Protein AF-A0A7E5VHZ0-F1 (afdb_monomer)

pLDDT: mean 73.31, std 24.04, range [33.34, 98.5]

Secondary structure (DSSP, 8-state):
-----PPPP-----------------S-SS-SSHHHHHHHHHHHHHHHHHHHHHHHHHHHHHHHHHHHHHHHHHHHHHHHHHHHHHHHHHHHHHHHHHHHHHHHHHHHHHHHHHHHHHHHHHHHHHHHHHHHHHHTTTS--SPPPPP-SSSTTHHHHHHHHHHHHHHHHHHHHHHHHHHHHHTSS---------------------------------S-S-S----------TTSTTS--HHHHHHHHHHHHHHHHTTS---PPPP-

InterPro domains:
  IPR033192 Outer dynein arm-docking complex subunit 3 [PTHR46518] (29-263)

Radius of gyration: 59.69 Å; Cα contacts (8 Å, |Δi|>4): 40; chains: 1; bounding box: 142×55×165 Å

Solvent-accessible surface area (backbone atoms only — not comparable to full-atom values): 17438 Å² total; per-residue (Å²): 139,86,83,86,84,81,86,84,88,84,82,85,81,88,84,82,87,88,82,91,78,92,72,95,74,76,97,74,78,67,80,91,45,75,62,64,54,52,50,51,51,50,53,51,51,52,51,52,52,51,50,50,50,53,50,51,53,50,53,52,51,50,51,52,49,54,49,52,50,51,51,52,51,52,52,52,52,52,50,50,52,50,57,49,51,55,49,52,56,52,50,51,52,54,49,54,52,50,52,51,52,54,54,51,50,56,51,50,56,53,52,51,52,53,48,52,52,50,49,53,50,43,41,51,51,38,51,53,52,51,52,54,43,57,75,44,53,93,45,64,66,65,72,82,78,81,92,63,99,62,59,84,56,44,67,57,52,51,53,44,39,53,52,30,50,53,53,50,52,52,52,53,51,53,52,53,51,54,52,55,62,65,73,68,70,73,89,79,92,84,87,88,86,84,82,88,80,86,90,80,88,85,79,88,79,90,86,83,92,80,91,82,84,87,89,79,90,71,99,77,83,78,89,84,74,78,86,77,75,76,83,73,69,88,84,69,80,83,66,79,50,73,69,54,53,51,51,52,53,50,53,52,48,57,63,58,62,73,74,63,82,84,74,76,83,79,87,128

Sequence (268 aa):
MAVVRRAPALAHPAQNLGGCAFGPGHSRAGVTDAEEVFDRFRAQRETSQRLNYLQQTTEEEKLGLEQTQTTLMAELEAFKFASVKDKDEAQDQITALKEEIEAENAIYEELEKNMDELENLLLEIKRLLYDLCKLLDIIPEPSMPEWTAEARDVQELVQVLTTRYEKARLKVEDVKEKQKDNTIIMVPSNPTSAAASVAGLSGQSHSTHKESEKNIPTYKELVTKEPVKAQTSEDDEDIPSRCYLKRQAQLIVDTKCRRKGFRLPLKR

Foldseek 3Di:
DDDDDDDDDDDDDDDDDDDDDDDPDDPDDDDPDPVVVVVVVVVVVVVVVVVVVVVVVVVVVVVVVVVVVVVVVVVVVVVVVVVVVVVVVVVVVVVVVVVVVVVVVVVVVVVVVVVVVVFVVLVVLQVVLLVLLVVLVVQCPPPQDDDDPGSPCSVVSVVSNVVSVVVVVVVVVVVVVVVVVVVPDDDDDDDDDDDDDDDDDDDDDDDDDDDDDDDDDDDDPPPDDDDDPPPDDPPPPPDPDPVRVVVVVVVVCVVVVVPDDPDDDDDD

Organism: Trichoplusia ni (NCBI:txid7111)

Mean predicted aligned error: 21.91 Å

Structure (mmCIF, N/CA/C/O backbone):
data_AF-A0A7E5VHZ0-F1
#
_entry.id   AF-A0A7E5VHZ0-F1
#
loop_
_atom_site.group_PDB
_atom_site.id
_atom_site.type_symbol
_atom_site.label_atom_id
_atom_site.label_alt_id
_atom_site.label_comp_id
_atom_site.label_asym_id
_atom_site.label_entity_id
_atom_site.label_seq_id
_atom_site.pdbx_PDB_ins_code
_atom_site.Cartn_x
_atom_site.Cartn_y
_atom_site.Cartn_z
_atom_site.occupancy
_atom_site.B_iso_or_equiv
_atom_site.auth_seq_id
_atom_site.auth_comp_id
_atom_site.auth_asym_id
_atom_site.auth_atom_id
_atom_site.pdbx_PDB_model_num
ATOM 1 N N . MET A 1 1 ? -30.075 21.114 24.386 1.00 42.94 1 MET A N 1
ATOM 2 C CA . MET A 1 1 ? -31.523 20.931 24.629 1.00 42.94 1 MET A CA 1
ATOM 3 C C . MET A 1 1 ? -31.688 20.081 25.875 1.00 42.94 1 MET A C 1
ATOM 5 O O . MET A 1 1 ? -31.306 18.921 25.863 1.00 42.94 1 MET A O 1
ATOM 9 N N . ALA A 1 2 ? -32.145 20.695 26.964 1.00 40.69 2 ALA A N 1
ATOM 10 C CA . ALA A 1 2 ? -32.346 20.056 28.260 1.00 40.69 2 ALA A CA 1
ATOM 11 C C . ALA A 1 2 ? -33.745 19.428 28.336 1.00 40.69 2 ALA A C 1
ATOM 13 O O . ALA A 1 2 ? -34.714 20.055 27.910 1.00 40.69 2 ALA A O 1
ATOM 14 N N . VAL A 1 3 ? -33.864 18.237 28.927 1.00 46.44 3 VAL A N 1
ATOM 15 C CA . VAL A 1 3 ? -35.153 17.690 29.372 1.00 46.44 3 VAL A CA 1
ATOM 16 C C . VAL A 1 3 ? -35.011 17.256 30.827 1.00 46.44 3 VAL A C 1
ATOM 18 O O . VAL A 1 3 ? -34.573 16.155 31.140 1.00 46.44 3 VAL A O 1
ATOM 21 N N . VAL A 1 4 ? -35.385 18.173 31.715 1.00 41.84 4 VAL A N 1
ATOM 22 C CA . VAL A 1 4 ? -35.639 17.933 33.137 1.00 41.84 4 VAL A CA 1
ATOM 23 C C . VAL A 1 4 ? -36.962 17.172 33.246 1.00 41.84 4 VAL A C 1
ATOM 25 O O . VAL A 1 4 ? -37.989 17.671 32.785 1.00 41.84 4 VAL A O 1
ATOM 28 N N . ARG A 1 5 ? -36.974 15.985 33.864 1.00 49.31 5 ARG A N 1
ATOM 29 C CA . ARG A 1 5 ? -38.222 15.316 34.266 1.00 49.31 5 ARG A CA 1
ATOM 30 C C . ARG A 1 5 ? -38.398 15.398 35.779 1.00 49.31 5 ARG A C 1
ATOM 32 O O . ARG A 1 5 ? -37.625 14.860 36.559 1.00 49.31 5 ARG A O 1
ATOM 39 N N . ARG A 1 6 ? -39.434 16.155 36.126 1.00 39.19 6 ARG A N 1
ATOM 40 C CA . ARG A 1 6 ? -39.965 16.504 37.444 1.00 39.19 6 ARG A CA 1
ATOM 41 C C . ARG A 1 6 ? -40.644 15.284 38.083 1.00 39.19 6 ARG A C 1
ATOM 43 O O . ARG A 1 6 ? -41.375 14.571 37.400 1.00 39.19 6 ARG A O 1
ATOM 50 N N . ALA A 1 7 ? -40.443 15.093 39.384 1.00 41.44 7 ALA A N 1
ATOM 51 C CA . ALA A 1 7 ? -41.191 14.145 40.210 1.00 41.44 7 ALA A CA 1
ATOM 52 C C . ALA A 1 7 ? -42.677 14.546 40.347 1.00 41.44 7 ALA A C 1
ATOM 54 O O . ALA A 1 7 ? -42.968 15.748 40.364 1.00 41.44 7 ALA A O 1
ATOM 55 N N . PRO A 1 8 ? -43.609 13.591 40.532 1.00 44.25 8 PRO A N 1
ATOM 56 C CA . PRO A 1 8 ? -44.921 13.876 41.085 1.00 44.25 8 PRO A CA 1
ATOM 57 C C . PRO A 1 8 ? -44.991 13.522 42.578 1.00 44.25 8 PRO A C 1
ATOM 59 O O . PRO A 1 8 ? -44.588 12.447 43.019 1.00 44.25 8 PRO A O 1
ATOM 62 N N . ALA A 1 9 ? -45.538 14.469 43.333 1.00 40.72 9 ALA A N 1
ATOM 63 C CA . ALA A 1 9 ? -45.954 14.341 44.718 1.00 40.72 9 ALA A CA 1
ATOM 64 C C . ALA A 1 9 ? -47.229 13.484 44.844 1.00 40.72 9 ALA A C 1
ATOM 66 O O . ALA A 1 9 ? -48.153 13.626 44.045 1.00 40.72 9 ALA A O 1
ATOM 67 N N . LEU A 1 10 ? -47.302 12.662 45.892 1.00 40.03 10 LEU A N 1
ATOM 68 C CA . LEU A 1 10 ? -48.526 12.041 46.414 1.00 40.03 10 LEU A CA 1
ATOM 69 C C . LEU A 1 10 ? -48.578 12.409 47.908 1.00 40.03 10 LEU A C 1
ATOM 71 O O . LEU A 1 10 ? -47.749 11.949 48.682 1.00 40.03 10 LEU A O 1
ATOM 75 N N . ALA A 1 11 ? -49.265 13.487 48.288 1.00 37.44 11 ALA A N 1
ATOM 76 C CA . ALA A 1 11 ? -50.700 13.564 48.591 1.00 37.44 11 ALA A CA 1
ATOM 77 C C . ALA A 1 11 ? -51.079 12.836 49.899 1.00 37.44 11 ALA A C 1
ATOM 79 O O . ALA A 1 11 ? -51.417 11.656 49.908 1.00 37.44 11 ALA A O 1
ATOM 80 N N . HIS A 1 12 ? -51.053 13.590 51.003 1.00 44.78 12 HIS A N 1
ATOM 81 C CA . HIS A 1 12 ? -51.775 13.278 52.239 1.00 44.78 12 HIS A CA 1
ATOM 82 C C . HIS A 1 12 ? -53.294 13.342 52.017 1.00 44.78 12 HIS A C 1
ATOM 84 O O . HIS A 1 12 ? -53.766 14.246 51.324 1.00 44.78 12 HIS A O 1
ATOM 90 N N . PRO A 1 13 ? -54.066 12.534 52.759 1.00 47.03 13 PRO A N 1
ATOM 91 C CA . PRO A 1 13 ? -55.359 12.975 53.249 1.00 47.03 13 PRO A CA 1
ATOM 92 C C . PRO A 1 13 ? -55.386 12.954 54.782 1.00 47.03 13 PRO A C 1
ATOM 94 O O . PRO A 1 13 ? -55.334 11.906 55.421 1.00 47.03 13 PRO A O 1
ATOM 97 N N . ALA A 1 14 ? -55.506 14.144 55.366 1.00 39.44 14 ALA A N 1
ATOM 98 C CA . ALA A 1 14 ? -56.136 14.319 56.663 1.00 39.44 14 ALA A CA 1
ATOM 99 C C . ALA A 1 14 ? -57.654 14.286 56.451 1.00 39.44 14 ALA A C 1
ATOM 101 O O . ALA A 1 14 ? -58.147 15.032 55.605 1.00 39.44 14 ALA A O 1
ATOM 102 N N . GLN A 1 15 ? -58.383 13.458 57.206 1.00 40.34 15 GLN A N 1
ATOM 103 C CA . GLN A 1 15 ? -59.809 13.660 57.476 1.00 40.34 15 GLN A CA 1
ATOM 104 C C . GLN A 1 15 ? -60.314 12.790 58.644 1.00 40.34 15 GLN A C 1
ATOM 106 O O . GLN A 1 15 ? -60.122 11.579 58.668 1.00 40.34 15 GLN A O 1
ATOM 111 N N . ASN A 1 16 ? -61.028 13.472 59.545 1.00 37.28 16 ASN A N 1
ATOM 112 C CA . ASN A 1 16 ? -62.046 13.015 60.498 1.00 37.28 16 ASN A CA 1
ATOM 113 C C . ASN A 1 16 ? -61.667 12.298 61.805 1.00 37.28 16 ASN A C 1
ATOM 115 O O . ASN A 1 16 ? -61.770 11.085 61.961 1.00 37.28 16 ASN A O 1
ATOM 119 N N . LEU A 1 17 ? -61.436 13.145 62.814 1.00 42.62 17 LEU A N 1
ATOM 120 C CA . LEU A 1 17 ? -61.947 12.978 64.176 1.00 42.62 17 LEU A CA 1
ATOM 121 C C . LEU A 1 17 ? -63.475 13.195 64.204 1.00 42.62 17 LEU A C 1
ATOM 123 O O . LEU A 1 17 ? -63.952 14.180 63.645 1.00 42.62 17 LEU A O 1
ATOM 127 N N . GLY A 1 18 ? -64.211 12.351 64.934 1.00 37.53 18 GLY A N 1
ATOM 128 C CA . GLY A 1 18 ? -65.551 12.680 65.446 1.00 37.53 18 GLY A CA 1
ATOM 129 C C . GLY A 1 18 ? -66.622 11.613 65.210 1.00 37.53 18 GLY A C 1
ATOM 130 O O . GLY A 1 18 ? -67.207 11.547 64.135 1.00 37.53 18 GLY A O 1
ATOM 131 N N . GLY A 1 19 ? -66.935 10.828 66.246 1.00 34.31 19 G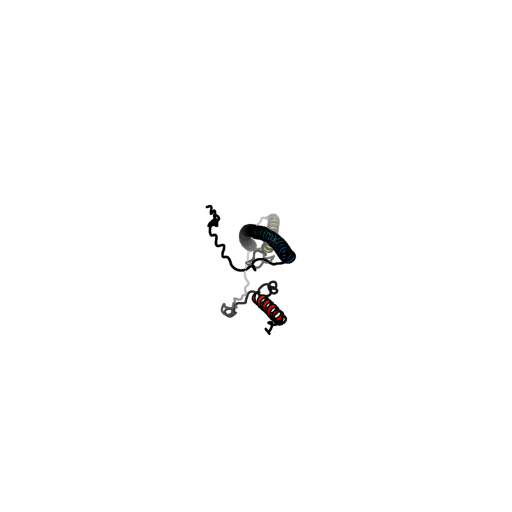LY A N 1
ATOM 132 C CA . GLY A 1 19 ? -68.092 9.929 66.250 1.00 34.31 19 GLY A CA 1
ATOM 133 C C . GLY A 1 19 ? -68.127 8.991 67.456 1.00 34.31 19 GLY A C 1
ATOM 134 O O . GLY A 1 19 ? -67.745 7.831 67.349 1.00 34.31 19 GLY A O 1
ATOM 135 N N . CYS A 1 20 ? -68.574 9.493 68.611 1.00 39.66 20 CYS A N 1
ATOM 136 C CA . CYS A 1 20 ? -68.906 8.674 69.777 1.00 39.66 20 CYS A CA 1
ATOM 137 C C . CYS A 1 20 ? -70.099 7.753 69.477 1.00 39.66 20 CYS A C 1
ATOM 139 O O . CYS A 1 20 ? -71.158 8.233 69.080 1.00 39.66 20 CYS A O 1
ATOM 141 N N . ALA A 1 21 ? -69.966 6.463 69.784 1.00 36.38 21 ALA A N 1
ATOM 142 C CA . ALA A 1 21 ? -71.096 5.573 70.034 1.00 36.38 21 ALA A CA 1
ATOM 143 C C . ALA A 1 21 ? -70.729 4.595 71.163 1.00 36.38 21 ALA A C 1
ATOM 145 O O . ALA A 1 21 ? -70.274 3.479 70.930 1.00 36.38 21 ALA A O 1
ATOM 146 N N . PHE A 1 22 ? -70.902 5.044 72.410 1.00 45.19 22 PHE A N 1
ATOM 147 C CA . PHE A 1 22 ? -70.980 4.163 73.576 1.00 45.19 22 PHE A CA 1
ATOM 148 C C . PHE A 1 22 ? -72.368 3.507 73.572 1.00 45.19 22 PHE A C 1
ATOM 150 O O . PHE A 1 22 ? -73.358 4.128 73.952 1.00 45.19 22 PHE A O 1
ATOM 157 N N . GLY A 1 23 ? -72.442 2.263 73.100 1.00 35.69 23 GLY A N 1
ATOM 158 C CA . GLY A 1 23 ? -73.595 1.385 73.297 1.00 35.69 23 GLY A CA 1
ATOM 159 C C . GLY A 1 23 ? -73.401 0.532 74.560 1.00 35.69 23 GLY A C 1
ATOM 160 O O . GLY A 1 23 ? -72.321 -0.038 74.730 1.00 35.69 23 GLY A O 1
ATOM 161 N N . PRO A 1 24 ? -74.399 0.421 75.455 1.00 54.69 24 PRO A N 1
ATOM 162 C CA . PRO A 1 24 ? -74.317 -0.429 76.633 1.00 54.69 24 PRO A CA 1
ATOM 163 C C . PRO A 1 24 ? -74.651 -1.865 76.225 1.00 54.69 24 PRO A C 1
ATOM 165 O O . PRO A 1 24 ? -75.804 -2.211 75.980 1.00 54.69 24 PRO A O 1
ATOM 168 N N . GLY A 1 25 ? -73.633 -2.711 76.110 1.00 37.03 25 GLY A N 1
ATOM 169 C CA . GLY A 1 25 ? -73.850 -4.080 75.669 1.00 37.03 25 GLY A CA 1
ATOM 170 C C . GLY A 1 25 ? -72.603 -4.936 75.756 1.00 37.03 25 GLY A C 1
ATOM 171 O O . GLY A 1 25 ? -71.896 -5.093 74.774 1.00 37.03 25 GLY A O 1
ATOM 172 N N . HIS A 1 26 ? -72.419 -5.539 76.928 1.00 41.00 26 HIS A N 1
ATOM 173 C CA . HIS A 1 26 ? -71.681 -6.782 77.136 1.00 41.00 26 HIS A CA 1
ATOM 174 C C . HIS A 1 26 ? -70.176 -6.738 76.845 1.00 41.00 26 HIS A C 1
ATOM 176 O O . HIS A 1 26 ? -69.689 -6.980 75.746 1.00 41.00 26 HIS A O 1
ATOM 182 N N . SER A 1 27 ? -69.443 -6.519 77.934 1.00 42.66 27 SER A N 1
ATOM 183 C CA . SER A 1 27 ? -68.090 -6.987 78.216 1.00 42.66 27 SER A CA 1
ATOM 184 C C . SER A 1 27 ? -67.686 -8.241 77.430 1.00 42.66 27 SER A C 1
ATOM 186 O O . SER A 1 27 ? -67.920 -9.366 77.867 1.00 42.66 27 SER A O 1
ATOM 188 N N . ARG A 1 28 ? -67.056 -8.042 76.271 1.00 45.03 28 ARG A N 1
ATOM 189 C CA . ARG A 1 28 ? -66.076 -8.961 75.667 1.00 45.03 28 ARG A CA 1
ATOM 190 C C . ARG A 1 28 ? -65.291 -8.279 74.540 1.00 45.03 28 ARG A C 1
ATOM 192 O O . ARG A 1 28 ? -64.947 -8.883 73.533 1.00 45.03 28 ARG A O 1
ATOM 199 N N . ALA A 1 29 ? -65.008 -6.992 74.719 1.00 54.72 29 ALA A N 1
ATOM 200 C CA . ALA A 1 29 ? -63.904 -6.336 74.040 1.00 54.72 29 ALA A CA 1
ATOM 201 C C . ALA A 1 29 ? -62.706 -6.392 74.986 1.00 54.72 29 ALA A C 1
ATOM 203 O O . ALA A 1 29 ? -62.823 -6.010 76.148 1.00 54.72 29 ALA A O 1
ATOM 204 N N . GLY A 1 30 ? -61.573 -6.862 74.481 1.00 48.78 30 GLY A N 1
ATOM 205 C CA . GLY A 1 30 ? -60.345 -6.939 75.253 1.00 48.78 30 GLY A CA 1
ATOM 206 C C . GLY A 1 30 ? -60.159 -8.324 75.836 1.00 48.78 30 GLY A C 1
ATOM 207 O O . GLY A 1 30 ? -60.888 -8.756 76.722 1.00 48.78 30 GLY A O 1
ATOM 208 N N . VAL A 1 31 ? -59.180 -9.017 75.269 1.00 53.91 31 VAL A N 1
ATOM 209 C CA . VAL A 1 31 ? -58.297 -9.937 75.978 1.00 53.91 31 VAL A CA 1
ATOM 210 C C . VAL A 1 31 ? -58.442 -9.789 77.502 1.00 53.91 31 VAL A C 1
ATOM 212 O O . VAL A 1 31 ? -58.164 -8.727 78.056 1.00 53.91 31 VAL A O 1
ATOM 215 N N . THR A 1 32 ? -58.938 -10.829 78.166 1.00 56.66 32 THR A N 1
ATOM 216 C CA . THR A 1 32 ? -59.228 -10.803 79.609 1.00 56.66 32 THR A CA 1
ATOM 217 C C . THR A 1 32 ? -57.989 -11.035 80.470 1.00 56.66 32 THR A C 1
ATOM 219 O O . THR A 1 32 ? -58.088 -10.993 81.692 1.00 56.66 32 THR A O 1
ATOM 222 N N . ASP A 1 33 ? -56.845 -11.284 79.832 1.00 73.25 33 ASP A N 1
ATOM 223 C CA . ASP A 1 33 ? -55.590 -11.648 80.469 1.00 73.25 33 ASP A CA 1
ATOM 224 C C . ASP A 1 33 ? -54.477 -10.672 80.069 1.00 73.25 33 ASP A C 1
ATOM 226 O O . ASP A 1 33 ? -54.201 -10.469 78.886 1.00 73.25 33 ASP A O 1
ATOM 230 N N . ALA A 1 34 ? -53.846 -10.026 81.046 1.00 77.69 34 ALA A N 1
ATOM 231 C CA . ALA A 1 34 ? -52.810 -9.027 80.779 1.00 77.69 34 ALA A CA 1
ATOM 232 C C . ALA A 1 34 ? -51.629 -9.624 79.988 1.00 77.69 34 ALA A C 1
ATOM 234 O O . ALA A 1 34 ? -51.030 -8.930 79.160 1.00 77.69 34 ALA A O 1
ATOM 235 N N . GLU A 1 35 ? -51.362 -10.917 80.187 1.00 81.12 35 GLU A N 1
ATOM 236 C CA . GLU A 1 35 ? -50.363 -11.701 79.465 1.00 81.12 35 GLU A CA 1
ATOM 237 C C . GLU A 1 35 ? -50.599 -11.705 77.941 1.00 81.12 35 GLU A C 1
ATOM 239 O O . GLU A 1 35 ? -49.690 -11.394 77.172 1.00 81.12 35 GLU A O 1
ATOM 244 N N . GLU A 1 36 ? -51.824 -11.963 77.469 1.00 82.69 36 GLU A N 1
ATOM 245 C CA . GLU A 1 36 ? -52.108 -12.085 76.028 1.00 82.69 36 GLU A CA 1
ATOM 246 C C . GLU A 1 36 ? -51.992 -10.726 75.298 1.00 82.69 36 GLU A C 1
ATOM 248 O O . GLU A 1 36 ? -51.606 -10.663 74.125 1.00 82.69 36 GLU A O 1
ATOM 253 N N . VAL A 1 37 ? -52.262 -9.605 75.979 1.00 84.94 37 VAL A N 1
ATOM 254 C CA . VAL A 1 37 ? -51.999 -8.262 75.425 1.00 84.94 37 VAL A CA 1
ATOM 255 C C . VAL A 1 37 ? -50.494 -8.029 75.287 1.00 84.94 37 VAL A C 1
ATOM 257 O O . VAL A 1 37 ? -50.038 -7.511 74.263 1.00 84.94 37 VAL A O 1
ATOM 260 N N . PHE A 1 38 ? -49.722 -8.429 76.297 1.00 85.56 38 PHE A N 1
ATOM 261 C CA . PHE A 1 38 ? -48.269 -8.294 76.303 1.00 85.56 38 PHE A CA 1
ATOM 262 C C . PHE A 1 38 ? -47.619 -9.122 75.186 1.00 85.56 38 PHE A C 1
ATOM 264 O O . PHE A 1 38 ? -46.757 -8.617 74.460 1.00 85.56 38 PHE A O 1
ATOM 271 N N . ASP A 1 39 ? -48.100 -10.345 74.965 1.00 88.69 39 ASP A N 1
ATOM 272 C CA . ASP A 1 39 ? -47.645 -11.214 73.877 1.00 88.69 39 ASP A CA 1
ATOM 273 C C . ASP A 1 39 ? -47.949 -10.631 72.492 1.00 88.69 39 ASP A C 1
ATOM 275 O O . ASP A 1 39 ? -47.097 -10.668 71.599 1.00 88.69 39 ASP A O 1
ATOM 279 N N . ARG A 1 40 ? -49.116 -9.998 72.305 1.00 88.00 40 ARG A N 1
ATOM 280 C CA . ARG A 1 40 ? -49.436 -9.293 71.050 1.00 88.00 40 ARG A CA 1
ATOM 281 C C . ARG A 1 40 ? -48.510 -8.106 70.803 1.00 88.00 40 ARG A C 1
ATOM 283 O O . ARG A 1 40 ? -48.045 -7.936 69.677 1.00 88.00 40 ARG A O 1
ATOM 290 N N . PHE A 1 41 ? -48.202 -7.306 71.826 1.00 91.44 41 PHE A N 1
ATOM 291 C CA . PHE A 1 41 ? -47.239 -6.206 71.692 1.00 91.44 41 PHE A CA 1
ATOM 292 C C . PHE A 1 41 ? -45.828 -6.711 71.393 1.00 91.44 41 PHE A C 1
ATOM 294 O O . PHE A 1 41 ? -45.125 -6.119 70.571 1.00 91.44 41 PHE A O 1
ATOM 301 N N . ARG A 1 42 ? -45.418 -7.823 72.010 1.00 90.56 42 ARG A N 1
ATOM 302 C CA . ARG A 1 42 ? -44.136 -8.469 71.721 1.00 90.56 42 ARG A CA 1
ATOM 303 C C . ARG A 1 42 ? -44.065 -8.925 70.265 1.00 90.56 42 ARG A C 1
ATOM 305 O O . ARG A 1 42 ? -43.120 -8.555 69.571 1.00 90.56 42 ARG A O 1
ATOM 312 N N . ALA A 1 43 ? -45.096 -9.616 69.778 1.00 92.44 43 ALA A N 1
ATOM 313 C CA . ALA A 1 43 ? -45.198 -10.047 68.385 1.00 92.44 43 ALA A CA 1
ATOM 314 C C . ALA A 1 43 ? -45.246 -8.859 67.405 1.00 92.44 43 ALA A C 1
ATOM 316 O O . ALA A 1 43 ? -44.606 -8.890 66.352 1.00 92.44 43 ALA A O 1
ATOM 317 N N . GLN A 1 44 ? -45.952 -7.777 67.750 1.00 94.25 44 GLN A N 1
ATOM 318 C CA . GLN A 1 44 ? -46.001 -6.556 66.942 1.00 94.25 44 GLN A CA 1
ATOM 319 C C . GLN A 1 44 ? -44.629 -5.874 66.871 1.00 94.25 44 GLN A C 1
ATOM 321 O O . GLN A 1 44 ? -44.204 -5.456 65.793 1.00 94.25 44 GLN A O 1
ATOM 326 N N . ARG A 1 45 ? -43.906 -5.808 67.995 1.00 95.31 45 ARG A N 1
ATOM 327 C CA . ARG A 1 45 ? -42.540 -5.275 68.048 1.00 95.31 45 ARG A CA 1
ATOM 328 C C . ARG A 1 45 ? -41.586 -6.115 67.203 1.00 95.31 45 ARG A C 1
ATOM 330 O O . ARG A 1 45 ? -40.827 -5.552 66.421 1.00 95.31 45 ARG A O 1
ATOM 337 N N . GLU A 1 46 ? -41.643 -7.439 67.325 1.00 95.69 46 GLU A N 1
ATOM 338 C CA . GLU A 1 46 ? -40.832 -8.365 66.522 1.00 95.69 46 GLU A CA 1
ATOM 339 C C . GLU A 1 46 ? -41.146 -8.240 65.024 1.00 95.69 46 GLU A C 1
ATOM 341 O O . GLU A 1 46 ? -40.235 -8.172 64.199 1.00 95.69 46 GLU A O 1
ATOM 346 N N . THR A 1 47 ? -42.425 -8.105 64.660 1.00 94.75 47 THR A N 1
ATOM 347 C CA . THR A 1 47 ? -42.844 -7.887 63.266 1.00 94.75 47 THR A CA 1
ATOM 348 C C . THR A 1 47 ? -42.329 -6.549 62.733 1.00 94.75 47 THR A C 1
ATOM 350 O O . THR A 1 47 ? -41.795 -6.493 61.626 1.00 94.75 47 THR A O 1
ATOM 353 N N . SER A 1 48 ? -42.424 -5.478 63.527 1.00 95.19 48 SER A N 1
ATOM 354 C CA . SER A 1 48 ? -41.899 -4.157 63.165 1.00 95.19 48 SER A CA 1
ATOM 355 C C . SER A 1 48 ? -40.382 -4.173 62.975 1.00 95.19 48 SER A C 1
ATOM 357 O O . SER A 1 48 ? -39.885 -3.568 62.028 1.00 95.19 48 SER A O 1
ATOM 359 N N . GLN A 1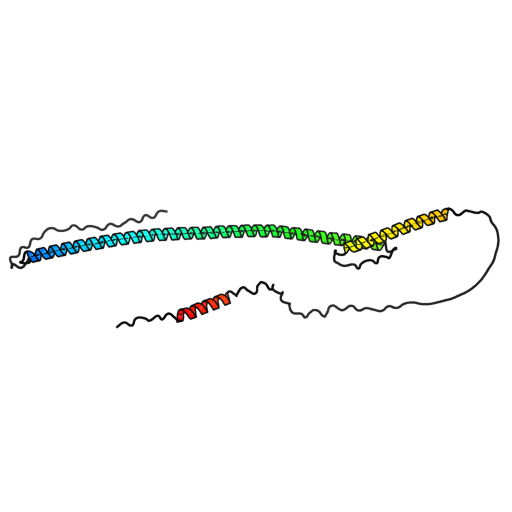 49 ? -39.644 -4.869 63.845 1.00 96.50 49 GLN A N 1
ATOM 360 C CA . GLN A 1 49 ? -38.195 -5.040 63.705 1.00 96.50 49 GLN A CA 1
ATOM 361 C C . GLN A 1 49 ? -37.847 -5.804 62.426 1.00 96.50 49 GLN A C 1
ATOM 363 O O . GLN A 1 49 ? -36.957 -5.394 61.686 1.00 96.50 49 GLN A O 1
ATOM 368 N N . ARG A 1 50 ? -38.586 -6.877 62.121 1.00 96.50 50 ARG A N 1
ATOM 369 C CA . ARG A 1 50 ? -38.372 -7.670 60.906 1.00 96.50 50 ARG A CA 1
ATOM 370 C C . ARG A 1 50 ? -38.663 -6.886 59.626 1.00 96.50 50 ARG A C 1
ATOM 372 O O . ARG A 1 50 ? -37.923 -7.032 58.659 1.00 96.50 50 ARG A O 1
ATOM 379 N N . LEU A 1 51 ? -39.718 -6.069 59.608 1.00 96.81 51 LEU A N 1
ATOM 380 C CA . LEU A 1 51 ? -40.035 -5.208 58.464 1.00 96.81 51 LEU A CA 1
ATOM 381 C C . LEU A 1 51 ? -38.961 -4.144 58.244 1.00 96.81 51 LEU A C 1
ATOM 383 O O . LEU A 1 51 ? -38.574 -3.918 57.104 1.00 96.81 51 LEU A O 1
ATOM 387 N N . ASN A 1 52 ? -38.459 -3.537 59.321 1.00 96.56 52 ASN A N 1
ATOM 388 C CA . ASN A 1 52 ? -37.379 -2.560 59.230 1.00 96.56 52 ASN A CA 1
ATOM 389 C C . ASN A 1 52 ? -36.094 -3.198 58.683 1.00 96.56 52 ASN A C 1
ATOM 391 O O . ASN A 1 52 ? -35.508 -2.663 57.749 1.00 96.56 52 ASN A O 1
ATOM 395 N N . TYR A 1 53 ? -35.731 -4.388 59.175 1.00 97.75 53 TYR A N 1
ATOM 396 C CA . TYR A 1 53 ? -34.616 -5.160 58.625 1.00 97.75 53 TYR A CA 1
ATOM 397 C C . TYR A 1 53 ? -34.807 -5.446 57.131 1.00 97.75 53 TYR A C 1
ATOM 399 O O . TYR A 1 53 ? -33.927 -5.145 56.337 1.00 97.75 53 TYR A O 1
ATOM 407 N N . LEU A 1 54 ? -35.975 -5.959 56.728 1.00 97.19 54 LEU A N 1
ATOM 408 C CA . LEU A 1 54 ? -36.249 -6.272 55.324 1.00 97.19 54 LEU A CA 1
ATOM 409 C C . LEU A 1 54 ? -36.192 -5.023 54.435 1.00 97.19 54 LEU A C 1
ATOM 411 O O . LEU A 1 54 ? -35.644 -5.083 53.337 1.00 97.19 54 LEU A O 1
ATOM 415 N N . GLN A 1 55 ? -36.740 -3.901 54.907 1.00 97.12 55 GLN A N 1
ATOM 416 C CA . GLN A 1 55 ? -36.660 -2.620 54.214 1.00 97.12 55 GLN A CA 1
ATOM 417 C C . GLN A 1 55 ? -35.202 -2.195 54.043 1.00 97.12 55 GLN A C 1
ATOM 419 O O . GLN A 1 55 ? -34.793 -1.914 52.921 1.00 97.12 55 GLN A O 1
ATOM 424 N N . GLN A 1 56 ? -34.419 -2.204 55.123 1.00 97.56 56 GLN A N 1
ATOM 425 C CA . GLN A 1 56 ? -33.019 -1.805 55.090 1.00 97.56 56 GLN A CA 1
ATOM 426 C C . GLN A 1 56 ? -32.204 -2.698 54.147 1.00 97.56 56 GLN A C 1
ATOM 428 O O . GLN A 1 56 ? -31.502 -2.184 53.284 1.00 97.56 56 GLN A O 1
ATOM 433 N N . THR A 1 57 ? -32.356 -4.022 54.233 1.00 97.69 57 THR A N 1
ATOM 434 C CA . THR A 1 57 ? -31.678 -4.957 53.323 1.00 97.69 57 THR A CA 1
ATOM 435 C C . THR A 1 57 ? -32.088 -4.716 51.869 1.00 97.69 57 THR A C 1
ATOM 437 O O . THR A 1 57 ? -31.237 -4.703 50.989 1.00 97.69 57 THR A O 1
ATOM 440 N N . THR A 1 58 ? -33.372 -4.448 51.605 1.00 97.19 58 THR A N 1
ATOM 441 C CA . THR A 1 58 ? -33.853 -4.151 50.245 1.00 97.19 58 THR A CA 1
ATOM 442 C C . THR A 1 58 ? -33.291 -2.827 49.720 1.00 97.19 58 THR A C 1
ATOM 444 O O . THR A 1 58 ? -32.938 -2.730 48.547 1.00 97.19 58 THR A O 1
ATOM 447 N N . GLU A 1 59 ? -33.211 -1.795 50.560 1.00 97.19 59 GLU A N 1
ATOM 448 C CA . GLU A 1 59 ? -32.641 -0.493 50.197 1.00 97.19 59 GLU A CA 1
ATOM 449 C C . GLU A 1 59 ? -31.133 -0.594 49.930 1.00 97.19 59 GLU A C 1
ATOM 451 O O . GLU A 1 59 ? -30.651 -0.031 48.945 1.00 97.19 59 GLU A O 1
ATOM 456 N N . GLU A 1 60 ? -30.404 -1.360 50.743 1.00 97.25 60 GLU A N 1
ATOM 457 C CA . GLU A 1 60 ? -28.977 -1.639 50.559 1.00 97.25 60 GLU A CA 1
ATOM 458 C C . GLU A 1 60 ? -28.714 -2.442 49.275 1.00 97.25 60 GLU A C 1
ATOM 460 O O . GLU A 1 60 ? -27.859 -2.063 48.471 1.00 97.25 60 GLU A O 1
ATOM 465 N N . GLU A 1 61 ? -29.483 -3.507 49.027 1.00 97.19 61 GLU A N 1
ATOM 466 C CA . GLU A 1 61 ? -29.391 -4.294 47.792 1.00 97.19 61 GLU A CA 1
ATOM 467 C C . GLU A 1 61 ? -29.714 -3.448 46.559 1.00 97.19 61 GLU A C 1
ATOM 469 O O . GLU A 1 61 ? -28.989 -3.492 45.562 1.00 97.19 61 GLU A O 1
ATOM 474 N N . LYS A 1 62 ? -30.771 -2.631 46.627 1.00 97.50 62 LYS A N 1
ATOM 475 C CA . LYS A 1 62 ? -31.140 -1.713 45.548 1.00 97.50 62 LYS A CA 1
ATOM 476 C C . LYS A 1 62 ? -30.003 -0.739 45.248 1.00 97.50 62 LYS A C 1
ATOM 478 O O . LYS A 1 62 ? -29.655 -0.565 44.082 1.00 97.50 62 LYS A O 1
ATOM 483 N N . LEU A 1 63 ? -29.411 -0.132 46.275 1.00 97.75 63 LEU A N 1
ATOM 484 C CA . LEU A 1 63 ? -28.294 0.794 46.104 1.00 97.75 63 LEU A CA 1
ATOM 485 C C . LEU A 1 63 ? -27.088 0.098 45.452 1.00 97.75 63 LEU A C 1
ATOM 487 O O . LEU A 1 63 ? -26.478 0.655 44.540 1.00 97.75 63 LEU A O 1
ATOM 491 N N . GLY A 1 64 ? -26.771 -1.132 45.868 1.00 97.81 64 GLY A N 1
ATOM 492 C CA . GLY A 1 64 ? -25.704 -1.930 45.256 1.00 97.81 64 GLY A CA 1
ATOM 493 C C . GLY A 1 64 ? -25.974 -2.259 43.783 1.00 97.81 64 GLY A C 1
ATOM 494 O O . GLY A 1 64 ? -25.073 -2.173 42.943 1.00 97.81 64 GLY A O 1
ATOM 495 N N . LEU A 1 65 ? -27.223 -2.578 43.435 1.00 98.00 65 LEU A N 1
ATOM 496 C CA . LEU A 1 65 ? -27.633 -2.814 42.049 1.00 98.00 65 LEU A CA 1
ATOM 497 C C . LEU A 1 65 ? -27.549 -1.543 41.192 1.00 98.00 65 LEU A C 1
ATOM 499 O O . LEU A 1 65 ? -27.079 -1.599 40.059 1.00 98.00 65 LEU A O 1
ATOM 503 N N . GLU A 1 66 ? -27.945 -0.389 41.722 1.00 97.69 66 GLU A N 1
ATOM 504 C CA . GLU A 1 66 ? -27.838 0.893 41.012 1.00 97.69 66 GLU A CA 1
ATOM 505 C C . GLU A 1 66 ? -26.372 1.301 40.790 1.00 97.69 66 GLU A C 1
ATOM 507 O O . GLU A 1 66 ? -26.004 1.767 39.707 1.00 97.69 66 GLU A O 1
ATOM 512 N N . GLN A 1 67 ? -25.503 1.070 41.778 1.00 98.12 67 GLN A N 1
ATOM 513 C CA . GLN A 1 67 ? -24.066 1.308 41.638 1.00 98.12 67 GLN A CA 1
ATOM 514 C C . GLN A 1 67 ? -23.445 0.389 40.586 1.00 98.12 67 GLN A C 1
ATOM 516 O O . GLN A 1 6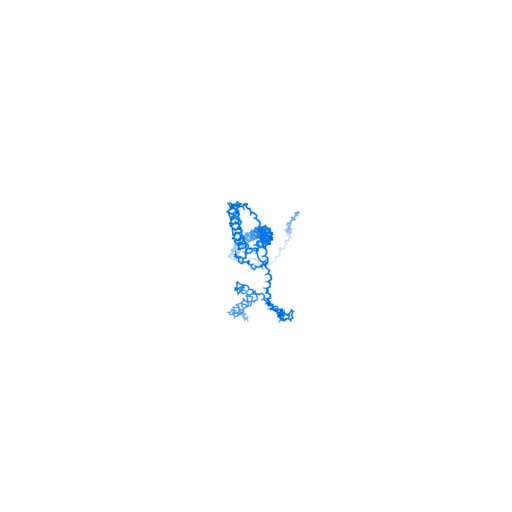7 ? -22.788 0.874 39.667 1.00 98.12 67 GLN A O 1
ATOM 521 N N . THR A 1 68 ? -23.700 -0.921 40.665 1.00 97.81 68 THR A N 1
ATOM 522 C CA . THR A 1 68 ? -23.179 -1.886 39.681 1.00 97.81 68 THR A CA 1
ATOM 523 C C . THR A 1 68 ? -23.700 -1.609 38.274 1.00 97.81 68 THR A C 1
ATOM 525 O O . THR A 1 68 ? -22.923 -1.665 37.323 1.00 97.81 68 THR A O 1
ATOM 528 N N . GLN A 1 69 ? -24.971 -1.230 38.122 1.00 97.88 69 GLN A N 1
ATOM 529 C CA . GLN A 1 69 ? -25.520 -0.783 36.841 1.00 97.88 69 GLN A CA 1
ATOM 530 C C . GLN A 1 69 ? -24.748 0.421 36.289 1.00 97.88 69 GLN A C 1
ATOM 532 O O . GLN A 1 69 ? -24.374 0.424 35.116 1.00 97.88 69 GLN A O 1
ATOM 537 N N . THR A 1 70 ? -24.505 1.432 37.125 1.00 97.81 70 THR A N 1
ATOM 538 C CA . THR A 1 70 ? -23.796 2.654 36.724 1.00 97.81 70 THR A CA 1
ATOM 539 C C . THR A 1 70 ? -22.359 2.342 36.307 1.00 97.81 70 THR A C 1
ATOM 541 O O . THR A 1 70 ? -21.905 2.816 35.266 1.00 97.81 70 THR A O 1
ATOM 544 N N . THR A 1 71 ? -21.663 1.492 37.066 1.00 97.81 71 THR A N 1
ATOM 545 C CA . THR A 1 71 ? -20.308 1.031 36.738 1.00 97.81 71 THR A CA 1
ATOM 546 C C . THR A 1 71 ? -20.275 0.293 35.404 1.00 97.81 71 THR A C 1
ATOM 548 O O . THR A 1 71 ? -19.500 0.660 34.526 1.00 97.81 71 THR A O 1
ATOM 551 N N . LEU A 1 72 ? -21.155 -0.691 35.206 1.00 97.69 72 LEU A N 1
ATOM 552 C CA . LEU A 1 72 ? -21.201 -1.468 33.966 1.00 97.69 72 LEU A CA 1
ATOM 553 C C . LEU A 1 72 ? -21.555 -0.602 32.752 1.00 97.69 72 LEU A C 1
ATOM 555 O O . LEU A 1 72 ? -21.025 -0.821 31.664 1.00 97.69 72 LEU A O 1
ATOM 559 N N . MET A 1 73 ? -22.429 0.396 32.915 1.00 97.69 73 MET A N 1
ATOM 560 C CA . MET A 1 73 ? -22.711 1.361 31.852 1.00 97.69 73 MET A CA 1
ATOM 561 C C . MET A 1 73 ? -21.472 2.179 31.479 1.00 97.69 73 MET A C 1
ATOM 563 O O . MET A 1 73 ? -21.175 2.306 30.291 1.00 97.69 73 MET A O 1
ATOM 567 N N . ALA A 1 74 ? -20.733 2.684 32.470 1.00 97.75 74 ALA A N 1
ATOM 568 C CA . ALA A 1 74 ? -19.507 3.440 32.235 1.00 97.75 74 ALA A CA 1
ATOM 569 C C . ALA A 1 74 ? -18.426 2.584 31.550 1.00 97.75 74 ALA A C 1
ATOM 571 O O . ALA A 1 74 ? -17.784 3.036 30.603 1.00 97.75 74 ALA A O 1
ATOM 572 N N . GLU A 1 75 ? -18.260 1.328 31.970 1.00 97.56 75 GLU A N 1
ATOM 573 C CA . GLU A 1 75 ? -17.334 0.382 31.335 1.00 97.56 75 GLU A CA 1
ATOM 574 C C . GLU A 1 75 ? -17.720 0.086 29.880 1.00 97.56 75 GLU A C 1
ATOM 576 O O . GLU A 1 75 ? -16.859 0.042 29.001 1.00 97.56 75 GLU A O 1
ATOM 581 N N . LEU A 1 76 ? -19.016 -0.069 29.595 1.00 97.38 76 LEU A N 1
ATOM 582 C CA . LEU A 1 76 ? -19.516 -0.311 28.242 1.00 97.38 76 LEU A CA 1
ATOM 583 C C . LEU A 1 76 ? -19.253 0.897 27.332 1.00 97.38 76 LEU A C 1
ATOM 585 O O . LEU A 1 76 ? -18.837 0.734 26.183 1.00 97.38 76 LEU A O 1
ATOM 589 N N . GLU A 1 77 ? -19.468 2.112 27.832 1.00 97.38 77 GLU A N 1
ATOM 590 C CA . GLU A 1 77 ? -19.126 3.340 27.111 1.00 97.38 77 GLU A CA 1
ATOM 591 C C . GLU A 1 77 ? -17.620 3.439 26.857 1.00 97.38 77 GLU A C 1
ATOM 593 O O . GLU A 1 77 ? -17.215 3.644 25.712 1.00 97.38 77 GLU A O 1
ATOM 598 N N . ALA A 1 78 ? -16.788 3.195 27.871 1.00 97.12 78 ALA A N 1
ATOM 599 C CA . ALA A 1 78 ? -15.335 3.180 27.720 1.00 97.12 78 ALA A CA 1
ATOM 600 C C . ALA A 1 78 ? -14.875 2.156 26.668 1.00 97.12 78 ALA A C 1
ATOM 602 O O . ALA A 1 78 ? -14.067 2.483 25.798 1.00 97.12 78 ALA A O 1
ATOM 603 N N . PHE A 1 79 ? -15.441 0.945 26.683 1.00 97.12 79 PHE A N 1
ATOM 604 C CA . PHE A 1 79 ? -15.129 -0.093 25.700 1.00 97.12 79 PHE A CA 1
ATOM 605 C C . PHE A 1 79 ? -15.538 0.305 24.277 1.00 97.12 79 PHE A C 1
ATOM 607 O O . PHE A 1 79 ? -14.807 0.047 23.321 1.00 97.12 79 PHE A O 1
ATOM 614 N N . LYS A 1 80 ? -16.688 0.970 24.113 1.00 97.50 80 LYS A N 1
ATOM 615 C CA . LYS A 1 80 ? -17.113 1.503 22.810 1.00 97.50 80 LYS A CA 1
ATOM 616 C C . LYS A 1 80 ? -16.120 2.531 22.277 1.00 97.50 80 LYS A C 1
ATOM 618 O O . LYS A 1 80 ? -15.749 2.437 21.111 1.00 97.50 80 LYS A O 1
ATOM 623 N N . PHE A 1 81 ? -15.687 3.479 23.107 1.00 97.31 81 PHE A N 1
ATOM 624 C CA . PHE A 1 81 ? -14.718 4.495 22.692 1.00 97.31 81 PHE A CA 1
ATOM 625 C C . PHE A 1 81 ? -13.360 3.888 22.350 1.00 97.31 81 PHE A C 1
ATOM 627 O O . PHE A 1 81 ? -12.796 4.244 21.320 1.00 97.31 81 PHE A O 1
ATOM 634 N N . ALA A 1 82 ? -12.878 2.937 23.154 1.00 96.62 82 ALA A N 1
ATOM 635 C CA . ALA A 1 82 ? -11.651 2.205 22.851 1.00 96.62 82 ALA A CA 1
ATOM 636 C C . ALA A 1 82 ? -11.759 1.482 21.498 1.00 96.62 82 ALA A C 1
ATOM 638 O O . ALA A 1 82 ? -10.933 1.694 20.620 1.00 96.62 82 ALA A O 1
ATOM 639 N N . SER A 1 83 ? -12.845 0.736 21.266 1.00 96.38 83 SER A N 1
ATOM 640 C CA . SER A 1 83 ? -13.041 0.023 20.000 1.00 96.38 83 SER A CA 1
ATOM 641 C C . SER A 1 83 ? -13.151 0.945 18.780 1.00 96.38 83 SER A C 1
ATOM 643 O O . SER A 1 83 ? -12.772 0.526 17.688 1.00 96.38 83 SER A O 1
ATOM 645 N N . VAL A 1 84 ? -13.722 2.145 18.922 1.00 97.56 84 VAL A N 1
ATOM 646 C CA . VAL A 1 84 ? -13.776 3.125 17.824 1.00 97.56 84 VAL A CA 1
ATOM 647 C C . VAL A 1 84 ? -12.386 3.695 17.559 1.00 97.56 84 VAL A C 1
ATOM 649 O O . VAL A 1 84 ? -11.958 3.691 16.414 1.00 97.56 84 VAL A O 1
ATOM 652 N N . LYS A 1 85 ? -11.652 4.071 18.609 1.00 97.88 85 LYS A N 1
ATOM 653 C CA . LYS A 1 85 ? -10.285 4.590 18.498 1.00 97.88 85 LYS A CA 1
ATOM 654 C C . LYS A 1 85 ? -9.343 3.598 17.817 1.00 97.88 85 LYS A C 1
ATOM 656 O O . LYS A 1 85 ? -8.641 3.981 16.894 1.00 97.88 85 LYS A O 1
ATOM 661 N N . ASP A 1 86 ? -9.395 2.325 18.203 1.00 96.75 86 ASP A N 1
ATOM 662 C CA . ASP A 1 86 ? -8.570 1.278 17.588 1.00 96.75 86 ASP A CA 1
ATOM 663 C C . ASP A 1 86 ? -8.887 1.105 16.092 1.00 96.75 86 ASP A C 1
ATOM 665 O O . ASP A 1 86 ? -7.998 0.845 15.281 1.00 96.75 86 ASP A O 1
ATOM 669 N N . LYS A 1 87 ? -10.163 1.249 15.705 1.00 97.31 87 LYS A N 1
ATOM 670 C CA . LYS A 1 87 ? -10.579 1.188 14.297 1.00 97.31 87 LYS A CA 1
ATOM 671 C C . LYS A 1 87 ? -10.116 2.404 13.511 1.00 97.31 87 LYS A C 1
ATOM 673 O O . LYS A 1 87 ? -9.686 2.226 12.377 1.00 97.31 87 LYS A O 1
ATOM 678 N N . ASP A 1 88 ? -10.213 3.593 14.096 1.00 97.69 88 ASP A N 1
ATOM 679 C CA . ASP A 1 88 ? -9.759 4.831 13.466 1.00 97.69 88 ASP A CA 1
ATOM 680 C C . ASP A 1 88 ? -8.236 4.785 13.260 1.00 97.69 88 ASP A C 1
ATOM 682 O O . ASP A 1 88 ? -7.763 4.990 12.148 1.00 97.69 88 ASP A O 1
ATOM 686 N N . GLU A 1 89 ? -7.470 4.363 14.271 1.00 97.88 89 GLU A N 1
ATOM 687 C CA . GLU A 1 89 ? -6.015 4.193 14.154 1.00 97.88 89 GLU A CA 1
ATOM 688 C C . GLU A 1 89 ? -5.629 3.140 13.102 1.00 97.88 89 GLU A C 1
ATOM 690 O O . GLU A 1 89 ? -4.703 3.349 12.318 1.00 97.88 89 GLU A O 1
ATOM 695 N N . ALA A 1 90 ? -6.344 2.011 13.042 1.00 97.12 90 ALA A N 1
ATOM 696 C CA . ALA A 1 90 ? -6.124 1.008 12.001 1.00 97.12 90 ALA A CA 1
ATOM 697 C C . ALA A 1 90 ? -6.462 1.545 10.599 1.00 97.12 90 ALA A C 1
ATOM 699 O O . ALA A 1 90 ? -5.767 1.239 9.630 1.00 97.12 90 ALA A O 1
ATOM 700 N N . GLN A 1 91 ? -7.517 2.351 10.477 1.00 97.81 91 GLN A N 1
ATOM 701 C CA . GLN A 1 91 ? -7.917 2.965 9.215 1.00 97.81 91 GLN A CA 1
ATOM 702 C C . GLN A 1 91 ? -6.893 4.004 8.736 1.00 97.81 91 GLN A C 1
ATOM 704 O O . GLN A 1 91 ? -6.594 4.052 7.538 1.00 97.81 91 GLN A O 1
ATOM 709 N N . ASP A 1 92 ? -6.320 4.784 9.650 1.00 97.75 92 ASP A N 1
ATOM 710 C CA . ASP A 1 92 ? -5.251 5.738 9.351 1.00 97.75 92 ASP A CA 1
ATOM 711 C C . ASP A 1 92 ? -3.989 5.013 8.864 1.00 97.75 92 ASP A C 1
ATOM 713 O O . ASP A 1 92 ? -3.422 5.386 7.839 1.00 97.75 92 ASP A O 1
ATOM 717 N N . GLN A 1 93 ? -3.601 3.911 9.517 1.00 97.81 93 GLN A N 1
ATOM 718 C CA . GLN A 1 93 ? -2.473 3.076 9.076 1.00 97.81 93 GLN A CA 1
ATOM 719 C C . GLN A 1 93 ? -2.699 2.488 7.679 1.00 97.81 93 GLN A C 1
ATOM 721 O O . GLN A 1 93 ? -1.799 2.510 6.842 1.00 97.81 93 GLN A O 1
ATOM 726 N N . ILE A 1 94 ? -3.908 1.992 7.397 1.00 98.12 94 ILE A N 1
ATOM 727 C CA . ILE A 1 94 ? -4.267 1.495 6.061 1.00 98.12 94 ILE A CA 1
ATOM 728 C C . ILE A 1 94 ? -4.163 2.613 5.021 1.00 98.12 94 ILE A C 1
ATOM 730 O O . ILE A 1 94 ? -3.743 2.361 3.894 1.00 98.12 94 ILE A O 1
ATOM 734 N N . THR A 1 95 ? -4.574 3.830 5.371 1.00 97.94 95 THR A N 1
ATOM 735 C CA . THR A 1 95 ? -4.528 4.975 4.455 1.00 97.94 95 THR A CA 1
ATOM 736 C C . THR A 1 95 ? -3.083 5.379 4.171 1.00 97.94 95 THR A C 1
ATOM 738 O O . THR A 1 95 ? -2.717 5.480 3.006 1.00 97.94 95 THR A O 1
ATOM 741 N N . ALA A 1 96 ? -2.238 5.464 5.201 1.00 98.31 96 ALA A N 1
ATOM 742 C CA . ALA A 1 96 ? -0.812 5.744 5.047 1.00 98.31 96 ALA A CA 1
ATOM 743 C C . ALA A 1 96 ? -0.098 4.699 4.170 1.00 98.31 96 ALA A C 1
ATOM 745 O O . ALA A 1 96 ? 0.640 5.056 3.257 1.00 98.31 96 ALA A O 1
ATOM 746 N N . LEU A 1 97 ? -0.370 3.405 4.382 1.00 98.25 97 LEU A N 1
ATOM 747 C CA . LEU A 1 97 ? 0.204 2.340 3.550 1.00 98.25 97 LEU A CA 1
ATOM 748 C C . LEU A 1 97 ? -0.257 2.423 2.092 1.00 98.25 97 LEU A C 1
ATOM 750 O O . LEU A 1 97 ? 0.510 2.120 1.185 1.0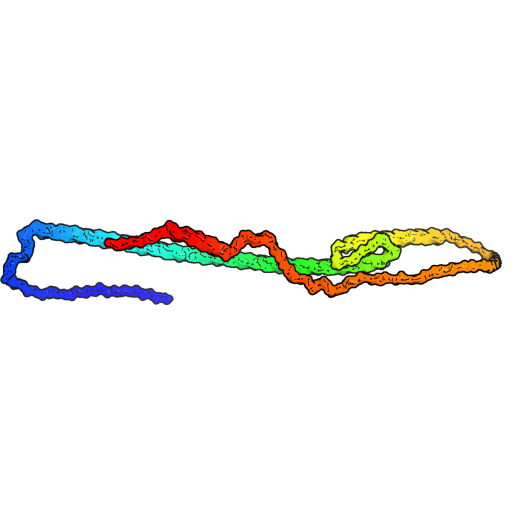0 98.25 97 LEU A O 1
ATOM 754 N N . LYS A 1 98 ? -1.509 2.821 1.841 1.00 98.31 98 LYS A N 1
ATOM 755 C CA . LYS A 1 98 ? -2.003 3.014 0.471 1.00 98.31 98 LYS A CA 1
ATOM 756 C C . LYS A 1 98 ? -1.298 4.167 -0.229 1.00 98.31 98 LYS A C 1
ATOM 758 O O . LYS A 1 98 ? -0.958 4.017 -1.396 1.00 98.31 98 LYS A O 1
ATOM 763 N N . GLU A 1 99 ? -1.078 5.272 0.476 1.00 98.19 99 GLU A N 1
ATOM 764 C CA . GLU A 1 99 ? -0.331 6.418 -0.049 1.00 98.19 99 GLU A CA 1
ATOM 765 C C . GLU A 1 99 ? 1.120 6.032 -0.372 1.00 98.19 99 GLU A C 1
ATOM 767 O O . GLU A 1 99 ? 1.627 6.392 -1.431 1.00 98.19 99 GLU A O 1
ATOM 772 N N . GLU A 1 100 ? 1.767 5.241 0.489 1.00 98.50 100 GLU A N 1
ATOM 773 C CA . GLU A 1 100 ? 3.122 4.731 0.245 1.00 98.50 100 GLU A CA 1
ATOM 774 C C . GLU A 1 100 ? 3.176 3.794 -0.971 1.00 98.50 100 GLU A C 1
ATOM 776 O O . GLU A 1 100 ? 4.039 3.953 -1.830 1.00 98.50 100 GLU A O 1
ATOM 781 N N . ILE A 1 101 ? 2.213 2.874 -1.105 1.00 98.25 101 ILE A N 1
ATOM 782 C CA . ILE A 1 101 ? 2.102 1.995 -2.281 1.00 98.25 101 ILE A CA 1
ATOM 783 C C . ILE A 1 101 ? 1.890 2.810 -3.562 1.00 98.25 101 ILE A C 1
ATOM 785 O O . ILE A 1 101 ? 2.477 2.495 -4.594 1.00 98.25 101 ILE A O 1
ATOM 789 N N . GLU A 1 102 ? 1.045 3.841 -3.526 1.00 98.31 102 GLU A N 1
ATOM 790 C CA . GLU A 1 102 ? 0.791 4.696 -4.689 1.00 98.31 102 GLU A CA 1
ATOM 791 C C . GLU A 1 102 ? 2.042 5.484 -5.096 1.00 98.31 102 GLU A C 1
ATOM 793 O O . GLU A 1 102 ? 2.372 5.542 -6.282 1.00 98.31 102 GLU A O 1
ATOM 798 N N . ALA A 1 103 ? 2.781 6.021 -4.122 1.00 98.06 103 ALA A N 1
ATOM 799 C CA . ALA A 1 103 ? 4.049 6.697 -4.370 1.00 98.06 103 ALA A CA 1
ATOM 800 C C . ALA A 1 103 ? 5.097 5.749 -4.972 1.00 98.06 103 ALA A C 1
ATOM 802 O O . ALA A 1 103 ? 5.755 6.101 -5.951 1.00 98.06 103 ALA A O 1
ATOM 803 N N . GLU A 1 104 ? 5.224 4.539 -4.429 1.00 98.06 104 GLU A N 1
ATOM 804 C CA . GLU A 1 104 ? 6.165 3.538 -4.928 1.00 98.06 104 GLU A CA 1
ATOM 805 C C . GLU A 1 104 ? 5.794 3.078 -6.351 1.00 98.06 104 GLU A C 1
ATOM 807 O O . GLU A 1 104 ? 6.658 2.990 -7.222 1.00 98.06 104 GLU A O 1
ATOM 812 N N . ASN A 1 105 ? 4.505 2.865 -6.640 1.00 97.94 105 ASN A N 1
ATOM 813 C CA . ASN A 1 105 ? 4.039 2.531 -7.990 1.00 97.94 105 ASN A CA 1
ATOM 814 C C . ASN A 1 105 ? 4.379 3.630 -9.003 1.00 97.94 105 ASN A C 1
ATOM 816 O O . ASN A 1 105 ? 4.818 3.319 -10.107 1.00 97.94 105 ASN A O 1
ATOM 820 N N . ALA A 1 106 ? 4.242 4.904 -8.628 1.00 98.25 106 ALA A N 1
ATOM 821 C CA . ALA A 1 106 ? 4.633 6.012 -9.497 1.00 98.25 106 ALA A CA 1
ATOM 822 C C . ALA A 1 106 ? 6.142 5.997 -9.811 1.00 98.25 106 ALA A C 1
ATOM 824 O O . ALA A 1 106 ? 6.547 6.315 -10.930 1.00 98.25 106 ALA A O 1
ATOM 825 N N . ILE A 1 107 ? 6.979 5.595 -8.847 1.00 98.06 107 ILE A N 1
ATOM 826 C CA . ILE A 1 107 ? 8.422 5.415 -9.061 1.00 98.06 107 ILE A CA 1
ATOM 827 C C . ILE A 1 107 ? 8.682 4.243 -10.015 1.00 98.06 107 ILE A C 1
ATOM 829 O O . ILE A 1 107 ? 9.492 4.385 -10.931 1.00 98.06 107 ILE A O 1
ATOM 833 N N . TYR A 1 108 ? 7.994 3.111 -9.838 1.00 97.88 108 TYR A N 1
ATOM 834 C CA . TYR A 1 108 ? 8.113 1.962 -10.740 1.00 97.88 108 TYR A CA 1
ATOM 835 C C . TYR A 1 108 ? 7.725 2.312 -12.178 1.00 97.88 108 TYR A C 1
ATOM 837 O O . TYR A 1 108 ? 8.477 1.986 -13.093 1.00 97.88 108 TYR A O 1
ATOM 845 N N . GLU A 1 109 ? 6.610 3.017 -12.379 1.00 98.12 109 GLU A N 1
ATOM 846 C CA . GLU A 1 109 ? 6.173 3.463 -13.707 1.00 98.12 109 GLU A CA 1
ATOM 847 C C . GLU A 1 109 ? 7.209 4.374 -14.374 1.00 98.12 109 GLU A C 1
ATOM 849 O O . GLU A 1 109 ? 7.457 4.280 -15.576 1.00 98.12 109 GLU A O 1
ATOM 854 N N . GLU A 1 110 ? 7.830 5.272 -13.610 1.00 97.94 110 GLU A N 1
ATOM 855 C CA . GLU A 1 110 ? 8.870 6.148 -14.142 1.00 97.94 110 GLU A CA 1
ATOM 856 C C . GLU A 1 110 ? 10.151 5.373 -14.475 1.00 97.94 110 GLU A C 1
ATOM 858 O O . GLU A 1 110 ? 10.794 5.625 -15.495 1.00 97.94 110 GLU A O 1
ATOM 863 N N . LEU A 1 111 ? 10.525 4.394 -13.651 1.00 97.94 111 LEU A N 1
ATOM 864 C CA . LEU A 1 111 ? 11.681 3.544 -13.912 1.00 97.94 111 LEU A CA 1
ATOM 865 C C . LEU A 1 111 ? 11.473 2.653 -15.146 1.00 97.94 111 LEU A C 1
ATOM 867 O O . LEU A 1 111 ? 12.409 2.472 -15.921 1.00 97.94 111 LEU A O 1
ATOM 871 N N . GLU A 1 112 ? 10.259 2.142 -15.350 1.00 97.94 112 GLU A N 1
ATOM 872 C CA . GLU A 1 112 ? 9.884 1.356 -16.529 1.00 97.94 112 GLU A CA 1
ATOM 873 C C . GLU A 1 112 ? 9.998 2.191 -17.812 1.00 97.94 112 GLU A C 1
ATOM 875 O O . GLU A 1 112 ? 10.667 1.769 -18.753 1.00 97.94 112 GLU A O 1
ATOM 880 N N . LYS A 1 113 ? 9.491 3.433 -17.816 1.00 98.00 113 LYS A N 1
ATOM 881 C CA . LYS A 1 113 ? 9.687 4.356 -18.951 1.00 98.00 113 LYS A CA 1
ATOM 882 C C . LYS A 1 113 ? 11.163 4.606 -19.246 1.00 98.00 113 LYS A C 1
ATOM 884 O O . LYS A 1 113 ? 11.576 4.557 -20.400 1.00 98.00 113 LYS A O 1
ATOM 889 N N . ASN A 1 114 ? 11.970 4.853 -18.213 1.00 97.56 114 ASN A N 1
ATOM 890 C CA . ASN A 1 114 ? 13.408 5.070 -18.381 1.00 97.56 114 ASN A CA 1
ATOM 891 C C . ASN A 1 114 ? 14.120 3.824 -18.938 1.00 97.56 114 ASN A C 1
ATOM 893 O O . ASN A 1 114 ? 15.053 3.944 -19.734 1.00 97.56 114 ASN A O 1
ATOM 897 N N . MET A 1 115 ? 13.689 2.627 -18.534 1.00 96.06 115 MET A N 1
ATOM 898 C CA . MET A 1 115 ? 14.181 1.363 -19.086 1.00 96.06 115 MET A CA 1
ATOM 899 C C . MET A 1 115 ? 13.825 1.219 -20.567 1.00 96.06 115 MET A C 1
ATOM 901 O O . MET A 1 115 ? 14.713 0.915 -21.365 1.00 96.06 115 MET A O 1
ATOM 905 N N . ASP A 1 116 ? 12.579 1.508 -20.947 1.00 96.38 116 ASP A N 1
ATOM 906 C CA . ASP A 1 116 ? 12.132 1.482 -22.343 1.00 96.38 116 ASP A CA 1
ATOM 907 C C . ASP A 1 116 ? 12.902 2.496 -23.205 1.00 96.38 116 ASP A C 1
ATOM 909 O O . ASP A 1 116 ? 13.316 2.199 -24.329 1.00 96.38 116 ASP A O 1
ATOM 913 N N . GLU A 1 117 ? 13.136 3.707 -22.693 1.00 96.62 117 GLU A N 1
ATOM 914 C CA . GLU A 1 117 ? 13.950 4.724 -23.365 1.00 96.62 117 GLU A CA 1
ATOM 915 C C . GLU A 1 117 ? 15.392 4.246 -23.583 1.00 96.62 117 GLU A C 1
ATOM 917 O O . GLU A 1 117 ? 15.945 4.402 -24.678 1.00 96.62 117 GLU A O 1
ATOM 922 N N . LEU A 1 118 ? 15.994 3.620 -22.567 1.00 95.62 118 LEU A N 1
ATOM 923 C CA . LEU A 1 118 ? 17.348 3.085 -22.654 1.00 95.62 118 LEU A CA 1
ATOM 924 C C . LEU A 1 118 ? 17.439 1.914 -23.640 1.00 95.62 118 LEU A C 1
ATOM 926 O O . LEU A 1 118 ? 18.400 1.841 -24.408 1.00 95.62 118 LEU A O 1
ATOM 930 N N . GLU A 1 119 ? 16.453 1.017 -23.654 1.00 94.31 119 GLU A N 1
ATOM 931 C CA . GLU A 1 119 ? 16.400 -0.099 -24.600 1.00 94.31 119 GLU A CA 1
ATOM 932 C C . GLU A 1 119 ? 16.253 0.398 -26.045 1.00 94.31 119 GLU A C 1
ATOM 934 O O . GLU A 1 119 ? 16.987 -0.047 -26.933 1.00 94.31 119 GLU A O 1
ATOM 939 N N . ASN A 1 120 ? 15.397 1.397 -26.275 1.00 95.19 120 ASN A N 1
ATOM 940 C CA . ASN A 1 120 ? 15.252 2.045 -27.579 1.00 95.19 120 ASN A CA 1
ATOM 941 C C . ASN A 1 120 ? 16.561 2.695 -28.050 1.00 95.19 120 ASN A C 1
ATOM 943 O O . ASN A 1 120 ? 16.976 2.500 -29.198 1.00 95.19 120 ASN A O 1
ATOM 947 N N . LEU A 1 121 ? 17.248 3.425 -27.165 1.00 95.88 121 LEU A N 1
ATOM 948 C CA . LEU A 1 121 ? 18.553 4.011 -27.470 1.00 95.88 121 LEU A CA 1
ATOM 949 C C . LEU A 1 121 ? 19.588 2.927 -27.797 1.00 95.88 121 LEU A C 1
ATOM 951 O O . LEU A 1 121 ? 20.368 3.065 -28.743 1.00 95.88 121 LEU A O 1
ATOM 955 N N . LEU A 1 122 ? 19.598 1.834 -27.036 1.00 94.25 122 LEU A N 1
ATOM 956 C CA . LEU A 1 122 ? 20.539 0.739 -27.234 1.00 94.25 122 LEU A CA 1
ATOM 957 C C . LEU A 1 122 ? 20.305 0.033 -28.581 1.00 94.25 122 LEU A C 1
ATOM 959 O O . LEU A 1 122 ? 21.272 -0.293 -29.272 1.00 94.25 122 LEU A O 1
ATOM 963 N N . LEU A 1 123 ? 19.049 -0.124 -29.010 1.00 93.88 123 LEU A N 1
ATOM 964 C CA . LEU A 1 123 ? 18.700 -0.613 -30.350 1.00 93.88 123 LEU A CA 1
ATOM 965 C C . LEU A 1 123 ? 19.124 0.355 -31.462 1.00 93.88 123 LEU A C 1
ATOM 967 O O . LEU A 1 123 ? 19.587 -0.084 -32.520 1.00 93.88 123 LEU A O 1
ATOM 971 N N . GLU A 1 124 ? 19.014 1.666 -31.245 1.00 95.12 124 GLU A N 1
ATOM 972 C CA . GLU A 1 124 ? 19.516 2.648 -32.207 1.00 95.12 124 GLU A CA 1
ATOM 973 C C . GLU A 1 124 ? 21.042 2.572 -32.345 1.00 95.12 124 GLU A C 1
ATOM 975 O O . GLU A 1 124 ? 21.556 2.510 -33.467 1.00 95.12 124 GLU A O 1
ATOM 980 N N . ILE A 1 125 ? 21.766 2.492 -31.225 1.00 94.12 125 ILE A N 1
ATOM 981 C CA . ILE A 1 125 ? 23.217 2.268 -31.215 1.00 94.12 125 ILE A CA 1
ATOM 982 C C . ILE A 1 125 ? 23.549 0.970 -31.951 1.00 94.12 125 ILE A C 1
ATOM 984 O O . ILE A 1 125 ? 24.432 0.963 -32.810 1.00 94.12 125 ILE A O 1
ATOM 988 N N . LYS A 1 126 ? 22.817 -0.117 -31.678 1.00 92.62 126 LYS A N 1
ATOM 989 C CA . LYS A 1 126 ? 22.983 -1.400 -32.368 1.00 92.62 126 LYS A CA 1
ATOM 990 C C . LYS A 1 126 ? 22.869 -1.249 -33.881 1.00 92.62 126 LYS A C 1
ATOM 992 O O . LYS A 1 126 ? 23.726 -1.745 -34.611 1.00 92.62 126 LYS A O 1
ATOM 997 N N . ARG A 1 127 ? 21.836 -0.547 -34.357 1.00 92.69 127 ARG A N 1
ATOM 998 C CA . ARG A 1 127 ? 21.613 -0.286 -35.787 1.00 92.69 127 ARG A CA 1
ATOM 999 C C . ARG A 1 127 ? 22.796 0.457 -36.398 1.00 92.69 127 ARG A C 1
ATOM 1001 O O . ARG A 1 127 ? 23.327 0.016 -37.414 1.00 92.69 127 ARG A O 1
ATOM 1008 N N . LEU A 1 128 ? 23.246 1.532 -35.750 1.00 93.62 128 LEU A N 1
ATOM 1009 C CA . LEU A 1 128 ? 24.387 2.322 -36.215 1.00 93.62 128 LEU A CA 1
ATOM 1010 C C . LEU A 1 128 ? 25.675 1.493 -36.265 1.00 93.62 128 LEU A C 1
ATOM 1012 O O . LEU A 1 128 ? 26.405 1.556 -37.252 1.00 93.62 128 LEU A O 1
ATOM 1016 N N . LEU A 1 129 ? 25.945 0.689 -35.234 1.00 91.06 129 LEU A N 1
ATOM 1017 C CA . LEU A 1 129 ? 27.093 -0.219 -35.201 1.00 91.06 129 LEU A CA 1
ATOM 1018 C C . LEU A 1 129 ? 27.032 -1.250 -36.328 1.00 91.06 129 LEU A C 1
ATOM 1020 O O . LEU A 1 129 ? 28.048 -1.522 -36.964 1.00 91.06 129 LEU A O 1
ATOM 1024 N N . TYR A 1 130 ? 25.851 -1.799 -36.605 1.00 90.56 130 TYR A N 1
ATOM 1025 C CA . TYR A 1 130 ? 25.656 -2.749 -37.694 1.00 90.56 130 TYR A CA 1
ATOM 1026 C C . TYR A 1 130 ? 25.937 -2.105 -39.058 1.00 90.56 130 TYR A C 1
ATOM 1028 O O . TYR A 1 130 ? 26.642 -2.680 -39.888 1.00 90.56 130 TYR A O 1
ATOM 1036 N N . ASP A 1 131 ? 25.458 -0.879 -39.271 1.00 90.50 131 ASP A N 1
ATOM 1037 C CA . ASP A 1 131 ? 25.717 -0.119 -40.495 1.00 90.50 131 ASP A CA 1
ATOM 1038 C C . ASP A 1 131 ? 27.203 0.255 -40.639 1.00 90.50 131 ASP A C 1
ATOM 1040 O O . ASP A 1 131 ? 27.774 0.124 -41.724 1.00 90.50 131 ASP A O 1
ATOM 1044 N N . LEU A 1 132 ? 27.874 0.625 -39.544 1.00 88.75 132 LEU A N 1
ATOM 1045 C CA . LEU A 1 132 ? 29.327 0.838 -39.505 1.00 88.75 132 LEU A CA 1
ATOM 1046 C C . LEU A 1 132 ? 30.103 -0.440 -39.857 1.00 88.75 132 LEU A C 1
ATOM 1048 O O . LEU A 1 132 ? 31.054 -0.390 -40.639 1.00 88.75 132 LEU A O 1
ATOM 1052 N N . CYS A 1 133 ? 29.689 -1.594 -39.329 1.00 87.44 133 CYS A N 1
ATOM 1053 C CA . CYS A 1 133 ? 30.288 -2.885 -39.664 1.00 87.44 133 CYS A CA 1
ATOM 1054 C C . CYS A 1 133 ? 30.146 -3.218 -41.156 1.00 87.44 133 CYS A C 1
ATOM 1056 O O . CYS A 1 133 ? 31.117 -3.701 -41.744 1.00 87.44 133 CYS A O 1
ATOM 1058 N N . LYS A 1 134 ? 28.989 -2.919 -41.771 1.00 86.69 134 LYS A N 1
ATOM 1059 C CA . LYS A 1 134 ? 28.759 -3.082 -43.221 1.00 86.69 134 LYS A CA 1
ATOM 1060 C C . LYS A 1 134 ? 29.664 -2.189 -44.061 1.00 86.69 134 LYS A C 1
ATOM 1062 O O . LYS A 1 134 ? 30.202 -2.625 -45.074 1.00 86.69 134 LYS A O 1
ATOM 1067 N N . LEU A 1 135 ? 29.891 -0.942 -43.639 1.00 86.94 135 LEU A N 1
ATOM 1068 C CA . LEU A 1 135 ? 30.832 -0.050 -44.331 1.00 86.94 135 LEU A CA 1
ATOM 1069 C C . LEU A 1 135 ? 32.264 -0.617 -44.356 1.00 86.94 135 LEU A C 1
ATOM 1071 O O . LEU A 1 135 ? 33.034 -0.307 -45.265 1.00 86.94 135 LEU A O 1
ATOM 1075 N N . LEU A 1 136 ? 32.615 -1.474 -43.392 1.00 84.50 136 LEU A N 1
ATOM 1076 C CA . LEU A 1 136 ? 33.902 -2.166 -43.312 1.00 84.50 136 LEU A CA 1
ATOM 1077 C C . LEU A 1 136 ? 33.892 -3.588 -43.909 1.00 84.50 136 LEU A C 1
ATOM 1079 O O . LEU A 1 136 ? 34.855 -4.327 -43.697 1.00 84.50 136 LEU A O 1
ATOM 1083 N N . ASP A 1 137 ? 32.883 -3.981 -44.698 1.00 81.50 137 ASP A N 1
ATOM 1084 C CA . ASP A 1 137 ? 32.774 -5.329 -45.302 1.00 81.50 137 ASP A CA 1
ATOM 1085 C C . ASP A 1 137 ? 33.924 -5.701 -46.261 1.00 81.50 137 ASP A C 1
ATOM 1087 O O . ASP A 1 137 ? 34.102 -6.867 -46.613 1.00 81.50 137 ASP A O 1
ATOM 1091 N N . ILE A 1 138 ? 34.787 -4.743 -46.613 1.00 80.00 138 ILE A N 1
ATOM 1092 C CA . ILE A 1 138 ? 36.077 -4.983 -47.289 1.00 80.00 138 ILE A CA 1
ATOM 1093 C C . ILE A 1 138 ? 36.984 -5.917 -46.448 1.00 80.00 138 ILE A C 1
ATOM 1095 O O . ILE A 1 138 ? 37.926 -6.531 -46.961 1.00 80.00 138 ILE A O 1
ATOM 1099 N N . ILE A 1 139 ? 36.712 -6.049 -45.145 1.00 81.62 139 ILE A N 1
ATOM 1100 C CA . ILE A 1 139 ? 37.388 -6.960 -44.219 1.00 81.62 139 ILE A CA 1
ATOM 1101 C C . ILE A 1 139 ? 36.354 -7.934 -43.652 1.00 81.62 139 ILE A C 1
ATOM 1103 O O . ILE A 1 139 ? 35.736 -7.648 -42.628 1.00 81.62 139 ILE A O 1
ATOM 1107 N N . PRO A 1 140 ? 36.175 -9.101 -44.296 1.00 75.06 140 PRO A N 1
ATOM 1108 C CA . PRO A 1 140 ? 35.071 -10.007 -43.981 1.00 75.06 140 PRO A CA 1
ATOM 1109 C C . PRO A 1 140 ? 35.239 -10.766 -42.655 1.00 75.06 140 PRO A C 1
ATOM 1111 O O . PRO A 1 140 ? 34.299 -11.413 -42.202 1.00 75.06 140 PRO A O 1
ATOM 1114 N N . GLU A 1 141 ? 36.413 -10.703 -42.021 1.00 80.75 141 GLU A N 1
ATOM 1115 C CA . GLU A 1 141 ? 36.738 -11.481 -40.826 1.00 80.75 141 GLU A CA 1
ATOM 1116 C C . GLU A 1 141 ? 37.072 -10.564 -39.637 1.00 80.75 141 GLU A C 1
ATOM 1118 O O . GLU A 1 141 ? 38.044 -9.800 -39.731 1.00 80.75 141 GLU A O 1
ATOM 1123 N N . PRO A 1 142 ? 36.378 -10.663 -38.487 1.00 78.06 142 PRO A N 1
ATOM 1124 C CA . PRO A 1 142 ? 35.383 -11.680 -38.107 1.00 78.06 142 PRO A CA 1
ATOM 1125 C C . PRO A 1 142 ? 34.009 -11.524 -38.786 1.00 78.06 142 PRO A C 1
ATOM 1127 O O . PRO A 1 142 ? 33.646 -10.433 -39.242 1.00 78.06 142 PRO A O 1
ATOM 1130 N N . SER A 1 143 ? 33.263 -12.636 -38.865 1.00 79.62 143 SER A N 1
ATOM 1131 C CA . SER A 1 143 ? 31.910 -12.688 -39.435 1.00 79.62 143 SER A CA 1
ATOM 1132 C C . SER A 1 143 ? 30.959 -11.778 -38.667 1.00 79.62 143 SER A C 1
ATOM 1134 O O . SER A 1 143 ? 31.039 -11.676 -37.445 1.00 79.62 143 SER A O 1
ATOM 1136 N N . MET A 1 144 ? 30.066 -11.108 -39.393 1.00 80.88 144 MET A N 1
ATOM 1137 C CA . MET A 1 144 ? 29.081 -10.218 -38.788 1.00 80.88 144 MET A CA 1
ATOM 1138 C C . MET A 1 144 ? 28.056 -11.047 -37.994 1.00 80.88 144 MET A C 1
ATOM 1140 O O . MET A 1 144 ? 27.559 -12.031 -38.547 1.00 80.88 144 MET A O 1
ATOM 1144 N N . PRO A 1 145 ? 27.737 -10.675 -36.741 1.00 82.50 145 PRO A N 1
ATOM 1145 C CA . PRO A 1 145 ? 26.676 -11.320 -35.977 1.00 82.50 145 PRO A CA 1
ATOM 1146 C C . PRO A 1 145 ? 25.322 -11.192 -36.686 1.00 82.50 145 PRO A C 1
ATOM 1148 O O . PRO A 1 145 ? 25.100 -10.259 -37.467 1.00 82.50 145 PRO A O 1
ATOM 1151 N N . GLU A 1 146 ? 24.410 -12.127 -36.430 1.00 83.75 146 GLU A N 1
ATOM 1152 C CA . GLU A 1 146 ? 23.051 -12.059 -36.970 1.00 83.75 146 GLU A CA 1
ATOM 1153 C C . GLU A 1 146 ? 22.279 -10.908 -36.313 1.00 83.75 146 GLU A C 1
ATOM 1155 O O . GLU A 1 146 ? 22.392 -10.666 -35.112 1.00 83.75 146 GLU A O 1
ATOM 1160 N N . TRP A 1 147 ? 21.499 -10.166 -37.101 1.00 84.25 147 TRP A N 1
ATOM 1161 C CA . TRP A 1 147 ? 20.668 -9.105 -36.544 1.00 84.25 147 TRP A CA 1
ATOM 1162 C C . TRP A 1 147 ? 19.525 -9.706 -35.723 1.00 84.25 147 TRP A C 1
ATOM 1164 O O . TRP A 1 147 ? 18.644 -10.370 -36.268 1.00 84.25 147 TRP A O 1
ATOM 1174 N N . THR A 1 148 ? 19.497 -9.408 -34.427 1.00 86.06 148 THR A N 1
ATOM 1175 C CA . THR A 1 148 ? 18.377 -9.748 -33.540 1.00 86.06 148 THR A CA 1
ATOM 1176 C C . THR A 1 148 ? 17.568 -8.499 -33.170 1.00 86.06 148 THR A C 1
ATOM 1178 O O . THR A 1 148 ? 18.075 -7.377 -33.221 1.00 86.06 148 THR A O 1
ATOM 1181 N N . ALA A 1 149 ? 16.295 -8.666 -32.803 1.00 84.12 149 ALA A N 1
ATOM 1182 C CA . ALA A 1 149 ? 15.454 -7.558 -32.331 1.00 84.12 149 ALA A CA 1
ATOM 1183 C C . ALA A 1 149 ? 15.737 -7.160 -30.867 1.00 84.12 149 ALA A C 1
ATOM 1185 O O . ALA A 1 149 ? 15.132 -6.220 -30.369 1.00 84.12 149 ALA A O 1
ATOM 1186 N N . GLU A 1 150 ? 16.650 -7.861 -30.190 1.00 85.19 150 GLU A N 1
ATOM 1187 C CA . GLU A 1 150 ? 17.038 -7.597 -28.805 1.00 85.19 150 GLU A CA 1
ATOM 1188 C C . GLU A 1 150 ? 18.342 -6.795 -28.750 1.00 85.19 150 GLU A C 1
ATOM 1190 O O . GLU A 1 150 ? 19.220 -6.943 -29.599 1.00 85.19 150 GLU A O 1
ATOM 1195 N N . ALA A 1 151 ? 18.510 -5.972 -27.720 1.00 82.12 151 ALA A N 1
ATOM 1196 C CA . ALA A 1 151 ? 19.685 -5.114 -27.571 1.00 82.12 151 ALA A CA 1
ATOM 1197 C C . ALA A 1 151 ? 20.885 -5.789 -26.855 1.00 82.12 151 ALA A C 1
ATOM 1199 O O . ALA A 1 151 ? 21.924 -5.167 -26.634 1.00 82.12 151 ALA A O 1
ATOM 1200 N N . ARG A 1 152 ? 20.761 -7.071 -26.478 1.00 82.81 152 ARG A N 1
ATOM 1201 C CA . ARG A 1 152 ? 21.721 -7.802 -25.620 1.00 82.81 152 ARG A CA 1
ATOM 1202 C C . ARG A 1 152 ? 23.072 -8.103 -26.278 1.00 82.81 152 ARG A C 1
ATOM 1204 O O . ARG A 1 152 ? 24.072 -8.272 -25.589 1.00 82.81 152 ARG A O 1
ATOM 1211 N N . ASP A 1 153 ? 23.107 -8.166 -27.600 1.00 85.31 153 ASP A N 1
ATOM 1212 C CA . ASP A 1 153 ? 24.262 -8.520 -28.436 1.00 85.31 153 ASP A CA 1
ATOM 1213 C C . ASP A 1 153 ? 25.078 -7.297 -28.907 1.00 85.31 153 ASP A C 1
ATOM 1215 O O . ASP A 1 153 ? 26.069 -7.443 -29.623 1.00 85.31 153 ASP A O 1
ATOM 1219 N N . VAL A 1 154 ? 24.724 -6.078 -28.477 1.00 88.62 154 VAL A N 1
ATOM 1220 C CA . VAL A 1 154 ? 25.445 -4.841 -28.841 1.00 88.62 154 VAL A CA 1
ATOM 1221 C C . VAL A 1 154 ? 26.938 -4.930 -28.530 1.00 88.62 154 VAL A C 1
ATOM 1223 O O . VAL A 1 154 ? 27.768 -4.467 -29.313 1.00 88.62 154 VAL A O 1
ATOM 1226 N N . GLN A 1 155 ? 27.304 -5.576 -27.423 1.00 89.25 155 GLN A N 1
ATOM 1227 C CA . GLN A 1 155 ? 28.702 -5.755 -27.040 1.00 89.25 155 GLN A CA 1
ATOM 1228 C C . GLN A 1 155 ? 29.482 -6.633 -28.034 1.00 89.25 155 GLN A C 1
ATOM 1230 O O . GLN A 1 155 ? 30.662 -6.376 -28.277 1.00 89.25 155 GLN A O 1
ATOM 1235 N N . GLU A 1 156 ? 28.838 -7.633 -28.637 1.00 88.25 156 GLU A N 1
ATOM 1236 C CA . GLU A 1 156 ? 29.444 -8.478 -29.670 1.00 88.25 156 GLU A CA 1
ATOM 1237 C C . GLU A 1 156 ? 29.671 -7.682 -30.963 1.00 88.25 156 GLU A C 1
ATOM 1239 O O . GLU A 1 156 ? 30.760 -7.735 -31.540 1.00 88.25 156 GLU A O 1
ATOM 1244 N N . LEU A 1 157 ? 28.699 -6.850 -31.368 1.00 88.38 157 LEU A N 1
ATOM 1245 C CA . LEU A 1 157 ? 28.864 -5.937 -32.506 1.00 88.38 157 LEU A CA 1
ATOM 1246 C C . LEU A 1 157 ? 30.038 -4.973 -32.302 1.00 88.38 157 LEU A C 1
ATOM 1248 O O . LEU A 1 157 ? 30.814 -4.757 -33.234 1.00 88.38 157 LEU A O 1
ATOM 1252 N N . VAL A 1 158 ? 30.188 -4.405 -31.099 1.00 91.56 158 VAL A N 1
ATOM 1253 C CA . VAL A 1 158 ? 31.320 -3.521 -30.778 1.00 91.56 158 VAL A CA 1
ATOM 1254 C C . VAL A 1 158 ? 32.646 -4.262 -30.956 1.00 91.56 158 VAL A C 1
ATOM 1256 O O . VAL A 1 158 ? 33.542 -3.740 -31.613 1.00 91.56 158 VAL A O 1
ATOM 1259 N N . GLN A 1 159 ? 32.773 -5.490 -30.446 1.00 91.25 159 GLN A N 1
ATOM 1260 C CA . GLN A 1 159 ? 34.001 -6.286 -30.590 1.00 91.25 159 GLN A CA 1
ATOM 1261 C C . GLN A 1 159 ? 34.338 -6.587 -32.057 1.00 91.25 159 GLN A C 1
ATOM 1263 O O . GLN A 1 159 ? 35.497 -6.462 -32.475 1.00 91.25 159 GLN A O 1
ATOM 1268 N N . VAL A 1 160 ? 33.330 -6.949 -32.854 1.00 90.75 160 VAL A N 1
ATOM 1269 C CA . VAL A 1 160 ? 33.484 -7.186 -34.296 1.00 90.75 160 VAL A CA 1
ATOM 1270 C C . VAL A 1 160 ? 33.931 -5.911 -35.006 1.00 90.75 160 VAL A C 1
ATOM 1272 O O . VAL A 1 160 ? 34.894 -5.955 -35.777 1.00 90.75 160 VAL A O 1
ATOM 1275 N N . LEU A 1 161 ? 33.301 -4.770 -34.706 1.00 90.00 161 LEU A N 1
ATOM 1276 C CA . LEU A 1 161 ? 33.663 -3.476 -35.279 1.00 90.00 161 LEU A CA 1
ATOM 1277 C C . LEU A 1 161 ? 35.103 -3.089 -34.929 1.00 90.00 161 LEU A C 1
ATOM 1279 O O . LEU A 1 161 ? 35.869 -2.731 -35.823 1.00 90.00 161 LEU A O 1
ATOM 1283 N N . THR A 1 162 ? 35.493 -3.209 -33.656 1.00 92.44 162 THR A N 1
ATOM 1284 C CA . THR A 1 162 ? 36.857 -2.928 -33.187 1.00 92.44 162 THR A CA 1
ATOM 1285 C C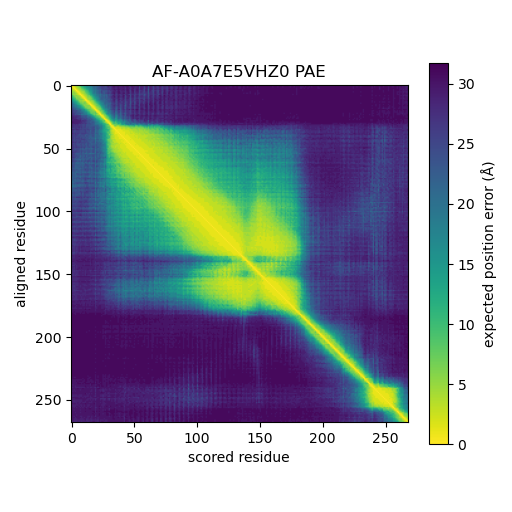 . THR A 1 162 ? 37.876 -3.785 -33.931 1.00 92.44 162 THR A C 1
ATOM 1287 O O . THR A 1 162 ? 38.831 -3.254 -34.497 1.00 92.44 162 THR A O 1
ATOM 1290 N N . THR A 1 163 ? 37.635 -5.094 -34.027 1.00 91.19 163 THR A N 1
ATOM 1291 C CA . THR A 1 163 ? 38.553 -6.022 -34.702 1.00 91.19 163 THR A CA 1
ATOM 1292 C C . THR A 1 163 ? 38.679 -5.708 -36.196 1.00 91.19 163 THR A C 1
ATOM 1294 O O . THR A 1 163 ? 39.783 -5.692 -36.749 1.00 91.19 163 THR A O 1
ATOM 1297 N N . ARG A 1 164 ? 37.556 -5.436 -36.877 1.00 89.88 164 ARG A N 1
ATOM 1298 C CA . ARG A 1 164 ? 37.562 -5.066 -38.303 1.00 89.88 164 ARG A CA 1
ATOM 1299 C C . ARG A 1 164 ? 38.283 -3.741 -38.530 1.00 89.88 164 ARG A C 1
ATOM 1301 O O . ARG A 1 164 ? 39.075 -3.637 -39.466 1.00 89.88 164 ARG A O 1
ATOM 1308 N N . TYR A 1 165 ? 38.056 -2.756 -37.665 1.00 91.06 165 TYR A N 1
ATOM 1309 C CA . TYR A 1 165 ? 38.716 -1.456 -37.731 1.00 91.06 165 TYR A CA 1
ATOM 1310 C C . TYR A 1 165 ? 40.235 -1.570 -37.541 1.00 91.06 165 TYR A C 1
ATOM 1312 O O . TYR A 1 165 ? 40.999 -0.998 -38.320 1.00 91.06 165 TYR A O 1
ATOM 1320 N N . GLU A 1 166 ? 40.696 -2.356 -36.568 1.00 91.56 166 GLU A N 1
ATOM 1321 C CA . GLU A 1 166 ? 42.126 -2.602 -36.351 1.00 91.56 166 GLU A CA 1
ATOM 1322 C C . GLU A 1 166 ? 42.782 -3.264 -37.566 1.00 91.56 166 GLU A C 1
ATOM 1324 O O . GLU A 1 166 ? 43.814 -2.792 -38.050 1.00 91.56 166 GLU A O 1
ATOM 1329 N N . LYS A 1 167 ? 42.146 -4.298 -38.132 1.00 88.69 167 LYS A N 1
ATOM 1330 C CA . LYS A 1 167 ? 42.614 -4.936 -39.371 1.00 88.69 167 LYS A CA 1
ATOM 1331 C C . LYS A 1 167 ? 42.636 -3.957 -40.550 1.00 88.69 167 LYS A C 1
ATOM 1333 O O . LYS A 1 167 ? 43.565 -4.007 -41.357 1.00 88.69 167 LYS A O 1
ATOM 1338 N N . ALA A 1 168 ? 41.648 -3.066 -40.664 1.00 88.62 168 ALA A N 1
ATOM 1339 C CA . ALA A 1 168 ? 41.606 -2.046 -41.717 1.00 88.62 168 ALA A CA 1
ATOM 1340 C C . ALA A 1 168 ? 42.764 -1.074 -41.599 1.00 88.62 168 ALA A C 1
ATOM 1342 O O . ALA A 1 168 ? 43.465 -0.820 -42.578 1.00 88.62 168 ALA A O 1
ATOM 1343 N N . ARG A 1 169 ? 43.007 -0.592 -40.385 1.00 90.94 169 ARG A N 1
ATOM 1344 C CA . ARG A 1 169 ? 44.108 0.311 -40.092 1.00 90.94 169 ARG A CA 1
ATOM 1345 C C . ARG A 1 169 ? 45.464 -0.325 -40.406 1.00 90.94 169 ARG A C 1
ATOM 1347 O O . ARG A 1 169 ? 46.286 0.325 -41.044 1.00 90.94 169 ARG A O 1
ATOM 1354 N N . LEU A 1 170 ? 45.678 -1.587 -40.027 1.00 89.56 170 LEU A N 1
ATOM 1355 C CA . LEU A 1 170 ? 46.909 -2.315 -40.361 1.00 89.56 170 LEU A CA 1
ATOM 1356 C C . LEU A 1 170 ? 47.096 -2.452 -41.878 1.00 89.56 170 LEU A C 1
ATOM 1358 O O . LEU A 1 170 ? 48.168 -2.142 -42.384 1.00 89.56 170 LEU A O 1
ATOM 1362 N N . LYS A 1 171 ? 46.044 -2.819 -42.626 1.00 86.06 171 LYS A N 1
ATOM 1363 C CA . LYS A 1 171 ? 46.108 -2.895 -44.098 1.00 86.06 171 LYS A CA 1
ATOM 1364 C C . LYS A 1 171 ? 46.452 -1.552 -44.746 1.00 86.06 171 LYS A C 1
ATOM 1366 O O . LYS A 1 171 ? 47.177 -1.529 -45.737 1.00 86.06 171 LYS A O 1
ATOM 1371 N N . VAL A 1 172 ? 45.932 -0.444 -44.217 1.00 88.44 172 VAL A N 1
ATOM 1372 C CA . VAL A 1 172 ? 46.238 0.903 -44.724 1.00 88.44 172 VAL A CA 1
ATOM 1373 C C . VAL A 1 172 ? 47.710 1.258 -44.495 1.00 88.44 172 VAL A C 1
ATOM 1375 O O . VAL A 1 172 ? 48.351 1.770 -45.414 1.00 88.44 172 VAL A O 1
ATOM 1378 N N . GLU A 1 173 ? 48.266 0.961 -43.318 1.00 89.12 173 GLU A N 1
ATOM 1379 C CA . GLU A 1 173 ? 49.691 1.196 -43.045 1.00 89.12 173 GLU A CA 1
ATOM 1380 C C . GLU A 1 173 ? 50.598 0.296 -43.905 1.00 89.12 173 GLU A C 1
ATOM 1382 O O . GLU A 1 173 ? 51.539 0.805 -44.510 1.00 89.12 173 GLU A O 1
ATOM 1387 N N . ASP A 1 174 ? 50.254 -0.983 -44.089 1.00 86.88 174 ASP A N 1
ATOM 1388 C CA . ASP A 1 174 ? 50.952 -1.909 -44.998 1.00 86.88 174 ASP A CA 1
ATOM 1389 C C . ASP A 1 174 ? 51.010 -1.386 -46.443 1.00 86.88 174 ASP A C 1
ATOM 1391 O O . ASP A 1 174 ? 52.037 -1.467 -47.120 1.00 86.88 174 ASP A O 1
ATOM 1395 N N . VAL A 1 175 ? 49.889 -0.865 -46.956 1.00 84.31 175 VAL A N 1
ATOM 1396 C CA . VAL A 1 175 ? 49.820 -0.296 -48.313 1.00 84.31 175 VAL A CA 1
ATOM 1397 C C . VAL A 1 175 ? 50.683 0.960 -48.412 1.00 84.31 175 VAL A C 1
ATOM 1399 O O . VAL A 1 175 ? 51.372 1.157 -49.412 1.00 84.31 175 VAL A O 1
ATOM 1402 N N . LYS A 1 176 ? 50.679 1.796 -47.373 1.00 83.56 176 LYS A N 1
ATOM 1403 C CA . LYS A 1 176 ? 51.478 3.022 -47.302 1.00 83.56 176 LYS A CA 1
ATOM 1404 C C . LYS A 1 176 ? 52.978 2.734 -47.220 1.00 83.56 176 LYS A C 1
ATOM 1406 O O . LYS A 1 176 ? 53.760 3.482 -47.800 1.00 83.56 176 LYS A O 1
ATOM 1411 N N . GLU A 1 177 ? 53.389 1.671 -46.535 1.00 80.44 177 GLU A N 1
ATOM 1412 C CA . GLU A 1 177 ? 54.783 1.215 -46.492 1.00 80.44 177 GLU A CA 1
ATOM 1413 C C . GLU A 1 177 ? 55.226 0.671 -47.857 1.00 80.44 177 GLU A C 1
ATOM 1415 O O . GLU A 1 177 ? 56.183 1.180 -48.439 1.00 80.44 177 GLU A O 1
ATOM 1420 N N . LYS A 1 178 ? 54.426 -0.212 -48.470 1.00 78.56 178 LYS A N 1
ATOM 1421 C CA . LYS A 1 178 ? 54.680 -0.735 -49.827 1.00 78.56 178 LYS A CA 1
ATOM 1422 C C . LYS A 1 178 ? 54.733 0.361 -50.901 1.00 78.56 178 LYS A C 1
ATOM 1424 O O . LYS A 1 178 ? 55.488 0.250 -51.864 1.00 78.56 178 LYS A O 1
ATOM 1429 N N . GLN A 1 179 ? 53.955 1.438 -50.758 1.00 70.00 179 GLN A N 1
ATOM 1430 C CA . GLN A 1 179 ? 54.021 2.598 -51.657 1.00 70.00 179 GLN A CA 1
ATOM 1431 C C . GLN A 1 179 ? 55.308 3.423 -51.487 1.00 70.00 179 GLN A C 1
ATOM 1433 O O . GLN A 1 179 ? 55.815 3.958 -52.476 1.00 70.00 179 GLN A O 1
ATOM 1438 N N . LYS A 1 180 ? 55.866 3.515 -50.273 1.00 68.00 180 LYS A N 1
ATOM 1439 C CA . LYS A 1 180 ? 57.164 4.172 -50.042 1.00 68.00 180 LYS A CA 1
ATOM 1440 C C . LYS A 1 180 ? 58.302 3.382 -50.685 1.00 68.00 180 LYS A C 1
ATOM 1442 O O . LYS A 1 180 ? 59.131 3.986 -51.361 1.00 68.00 180 LYS A O 1
ATOM 1447 N N . ASP A 1 181 ? 58.278 2.058 -50.567 1.00 59.41 181 ASP A N 1
ATOM 1448 C CA . ASP A 1 181 ? 59.292 1.178 -51.161 1.00 59.41 181 ASP A CA 1
ATOM 1449 C C . ASP A 1 181 ? 59.236 1.183 -52.698 1.00 59.41 181 ASP A C 1
ATOM 1451 O O . ASP A 1 181 ? 60.270 1.255 -53.366 1.00 59.41 181 ASP A O 1
ATOM 1455 N N . ASN A 1 182 ? 58.031 1.222 -53.282 1.00 57.09 182 ASN A N 1
ATOM 1456 C CA . ASN A 1 182 ? 57.853 1.325 -54.736 1.00 57.09 182 ASN A CA 1
ATOM 1457 C C . ASN A 1 182 ? 58.309 2.668 -55.335 1.00 57.09 182 ASN A C 1
ATOM 1459 O O . ASN A 1 182 ? 58.600 2.726 -56.527 1.00 57.09 182 ASN A O 1
ATOM 1463 N N . THR A 1 183 ? 58.396 3.748 -54.551 1.00 57.69 183 THR A N 1
ATOM 1464 C CA . THR A 1 183 ? 58.809 5.075 -55.059 1.00 57.69 183 THR A CA 1
ATOM 1465 C C . THR A 1 183 ? 60.343 5.245 -55.088 1.00 57.69 183 THR A C 1
ATOM 1467 O O . THR A 1 183 ? 60.845 6.256 -55.575 1.00 57.69 183 THR A O 1
ATOM 1470 N N . ILE A 1 184 ? 61.113 4.258 -54.606 1.00 52.59 184 ILE A N 1
ATOM 1471 C CA . ILE A 1 184 ? 62.585 4.330 -54.479 1.00 52.59 184 ILE A CA 1
ATOM 1472 C C . ILE A 1 184 ? 63.328 3.588 -55.617 1.00 52.59 184 ILE A C 1
ATOM 1474 O O . ILE A 1 184 ? 64.544 3.728 -55.756 1.00 52.59 184 ILE A O 1
ATOM 1478 N N . ILE A 1 185 ? 62.638 2.873 -56.515 1.00 47.28 185 ILE A N 1
ATOM 1479 C CA . ILE A 1 185 ? 63.296 2.194 -57.647 1.00 47.28 185 ILE A CA 1
ATOM 1480 C C . ILE A 1 185 ? 63.362 3.108 -58.883 1.00 47.28 185 ILE A C 1
ATOM 1482 O O . ILE A 1 185 ? 62.412 3.249 -59.644 1.00 47.28 185 ILE A O 1
ATOM 1486 N N . MET A 1 186 ? 64.542 3.721 -59.022 1.00 42.75 186 MET A N 1
ATOM 1487 C CA . MET A 1 186 ? 65.250 4.174 -60.228 1.00 42.75 186 MET A CA 1
ATOM 1488 C C . MET A 1 186 ? 64.470 4.255 -61.550 1.00 42.75 186 MET A C 1
ATOM 1490 O O . MET A 1 186 ? 64.118 3.251 -62.162 1.00 42.75 186 MET A O 1
ATOM 1494 N N . VAL A 1 187 ? 64.428 5.478 -62.079 1.00 44.53 187 VAL A N 1
ATOM 1495 C CA . VAL A 1 187 ? 64.499 5.773 -63.516 1.00 44.53 187 VAL A CA 1
ATOM 1496 C C . VAL A 1 187 ? 65.834 5.253 -64.076 1.00 44.53 187 VAL A C 1
ATOM 1498 O O . VAL A 1 187 ? 66.886 5.621 -63.547 1.00 44.53 187 VAL A O 1
ATOM 1501 N N . PRO A 1 188 ? 65.825 4.499 -65.190 1.00 42.38 188 PRO A N 1
ATOM 1502 C CA . PRO A 1 188 ? 66.877 4.638 -66.189 1.00 42.38 188 PRO A CA 1
ATOM 1503 C C . PRO A 1 188 ? 66.281 4.998 -67.553 1.00 42.38 188 PRO A C 1
ATOM 1505 O O . PRO A 1 188 ? 65.489 4.268 -68.147 1.00 42.38 188 PRO A O 1
ATOM 1508 N N . SER A 1 189 ? 66.719 6.141 -68.059 1.00 41.88 189 SER A N 1
ATOM 1509 C CA . SER A 1 189 ? 66.584 6.584 -69.441 1.00 41.88 189 SER A CA 1
ATOM 1510 C C . SER A 1 189 ? 67.419 5.684 -70.363 1.00 41.88 189 SER A C 1
ATOM 1512 O O . SER A 1 189 ? 68.613 5.549 -70.110 1.00 41.88 189 SER A O 1
ATOM 1514 N N . ASN A 1 190 ? 66.845 5.107 -71.430 1.00 40.00 190 ASN A N 1
ATOM 1515 C CA . ASN A 1 190 ? 67.174 5.421 -72.841 1.00 40.00 190 ASN A CA 1
ATOM 1516 C C . ASN A 1 190 ? 66.523 4.460 -73.878 1.00 40.00 190 ASN A C 1
ATOM 1518 O O . ASN A 1 190 ? 65.982 3.427 -73.492 1.00 40.00 190 ASN A O 1
ATOM 1522 N N . PRO A 1 191 ? 66.510 4.831 -75.184 1.00 56.50 191 PRO A N 1
ATOM 1523 C CA . PRO A 1 191 ? 65.438 4.497 -76.122 1.00 56.50 191 PRO A CA 1
ATOM 1524 C C . PRO A 1 191 ? 65.782 3.410 -77.159 1.00 56.50 191 PRO A C 1
ATOM 1526 O O . PRO A 1 191 ? 66.935 3.032 -77.341 1.00 56.50 191 PRO A O 1
ATOM 1529 N N . THR A 1 192 ? 64.747 3.081 -77.942 1.00 34.69 192 THR A N 1
ATOM 1530 C CA . THR A 1 192 ? 64.793 2.703 -79.369 1.00 34.69 192 THR A CA 1
ATOM 1531 C C . THR A 1 192 ? 64.723 1.210 -79.731 1.00 34.69 192 THR A C 1
ATOM 1533 O O . THR A 1 192 ? 65.636 0.429 -79.502 1.00 34.69 192 THR A O 1
ATOM 1536 N N . SER A 1 193 ? 63.653 0.937 -80.490 1.00 40.75 193 SER A N 1
ATOM 1537 C CA . SER A 1 193 ? 63.492 -0.028 -81.586 1.00 40.75 193 SER A CA 1
ATOM 1538 C C . SER A 1 193 ? 63.088 -1.487 -81.336 1.00 40.75 193 SER A C 1
ATOM 1540 O O . SER A 1 193 ? 63.856 -2.318 -80.874 1.00 40.75 193 SER A O 1
ATOM 1542 N N . ALA A 1 194 ? 61.925 -1.761 -81.940 1.00 34.69 194 ALA A N 1
ATOM 1543 C CA . ALA A 1 194 ? 61.679 -2.777 -82.970 1.00 34.69 194 ALA A CA 1
ATOM 1544 C C . ALA A 1 194 ? 61.007 -4.106 -82.568 1.00 34.69 194 ALA A C 1
ATOM 1546 O O . ALA A 1 194 ? 61.631 -5.036 -82.083 1.00 34.69 194 ALA A O 1
ATOM 1547 N N . ALA A 1 195 ? 59.744 -4.168 -83.008 1.00 34.66 195 ALA A N 1
ATOM 1548 C CA . ALA A 1 195 ? 59.173 -5.163 -83.921 1.00 34.66 195 ALA A CA 1
ATOM 1549 C C . ALA A 1 195 ? 58.658 -6.518 -83.395 1.00 34.66 195 ALA A C 1
ATOM 1551 O O . ALA A 1 195 ? 59.384 -7.302 -82.801 1.00 34.66 195 ALA A O 1
ATOM 1552 N N . ALA A 1 196 ? 57.436 -6.797 -83.888 1.00 35.84 196 ALA A N 1
ATOM 1553 C CA . ALA A 1 196 ? 56.887 -8.090 -84.317 1.00 35.84 196 ALA A CA 1
ATOM 1554 C C . ALA A 1 196 ? 56.510 -9.094 -83.205 1.00 35.84 196 ALA A C 1
ATOM 1556 O O . ALA A 1 196 ? 57.175 -9.191 -82.191 1.00 35.84 196 ALA A O 1
ATOM 1557 N N . SER A 1 197 ? 55.496 -9.954 -83.310 1.00 38.97 197 SER A N 1
ATOM 1558 C CA . SER A 1 197 ? 54.343 -10.130 -84.199 1.00 38.97 197 SER A CA 1
ATOM 1559 C C . SER A 1 197 ? 53.604 -11.401 -83.719 1.00 38.97 197 SER A C 1
ATOM 1561 O O . SER A 1 197 ? 54.250 -12.338 -83.271 1.00 38.97 197 SER A O 1
ATOM 1563 N N . VAL A 1 198 ? 52.277 -11.421 -83.898 1.00 40.62 198 VAL A N 1
ATOM 1564 C CA . VAL A 1 198 ? 51.322 -12.555 -84.049 1.00 40.62 198 VAL A CA 1
ATOM 1565 C C . VAL A 1 198 ? 51.166 -13.701 -83.016 1.00 40.62 198 VAL A C 1
ATOM 1567 O O . VAL A 1 198 ? 52.080 -14.460 -82.733 1.00 40.62 198 VAL A O 1
ATOM 1570 N N . ALA A 1 199 ? 49.873 -13.937 -82.731 1.00 36.22 199 ALA A N 1
ATOM 1571 C CA . ALA A 1 199 ? 49.122 -15.208 -82.799 1.00 36.22 199 ALA A CA 1
ATOM 1572 C C . ALA A 1 199 ? 49.059 -16.192 -81.609 1.00 36.22 199 ALA A C 1
ATOM 1574 O O . ALA A 1 199 ? 50.059 -16.653 -81.076 1.00 36.22 199 ALA A O 1
ATOM 1575 N N . GLY A 1 200 ? 47.810 -16.619 -81.354 1.00 37.91 200 GLY A N 1
ATOM 1576 C CA . GLY A 1 200 ? 47.376 -17.797 -80.583 1.00 37.91 200 GLY A CA 1
ATOM 1577 C C . GLY A 1 200 ? 46.214 -17.428 -79.648 1.00 37.91 200 GLY A C 1
ATOM 1578 O O . GLY A 1 200 ? 46.461 -16.832 -78.611 1.00 37.91 200 GLY A O 1
ATOM 1579 N N . LEU A 1 201 ? 44.932 -17.495 -80.057 1.00 39.00 201 LEU A N 1
ATOM 1580 C CA . LEU A 1 201 ? 44.020 -18.666 -79.967 1.00 39.00 201 LEU A CA 1
ATOM 1581 C C . LEU A 1 201 ? 44.045 -19.327 -78.574 1.00 39.00 201 LEU A C 1
ATOM 1583 O O . LEU A 1 201 ? 45.120 -19.579 -78.059 1.00 39.00 201 LEU A O 1
ATOM 1587 N N . SER A 1 202 ? 42.983 -19.794 -77.922 1.00 36.97 202 SER A N 1
ATOM 1588 C CA . SER A 1 202 ? 41.517 -19.815 -78.034 1.00 36.97 202 SER A CA 1
ATOM 1589 C C . SER A 1 202 ? 41.049 -20.642 -76.810 1.00 36.97 202 SER A C 1
ATOM 1591 O O . SER A 1 202 ? 41.817 -21.468 -76.318 1.00 36.97 202 SER A O 1
ATOM 1593 N N . GLY A 1 203 ? 39.801 -20.478 -76.364 1.00 39.62 203 GLY A N 1
ATOM 1594 C CA . GLY A 1 203 ? 39.118 -21.342 -75.382 1.00 39.62 203 GLY A CA 1
ATOM 1595 C C . GLY A 1 203 ? 38.369 -20.501 -74.340 1.00 39.62 203 GLY A C 1
ATOM 1596 O O . GLY A 1 203 ? 39.007 -19.946 -73.458 1.00 39.62 203 GLY A O 1
ATOM 1597 N N . GLN A 1 204 ? 37.065 -20.199 -74.445 1.00 36.56 204 GLN A N 1
ATOM 1598 C CA . GLN A 1 204 ? 35.897 -21.106 -74.474 1.00 36.56 204 GLN A CA 1
ATOM 1599 C C . GLN A 1 204 ? 35.908 -21.983 -73.197 1.00 36.56 204 GLN A C 1
ATOM 1601 O O . GLN A 1 204 ? 36.861 -22.718 -72.997 1.00 36.56 204 GLN A O 1
ATOM 1606 N N . SER A 1 205 ? 34.942 -21.987 -72.268 1.00 37.91 205 SER A N 1
ATOM 1607 C CA . SER A 1 205 ? 33.509 -21.685 -72.345 1.00 37.91 205 SER A CA 1
ATOM 1608 C C . SER A 1 205 ? 32.819 -21.882 -70.970 1.00 37.91 205 SER A C 1
ATOM 1610 O O . SER A 1 205 ? 33.342 -22.636 -70.158 1.00 37.91 205 SER A O 1
ATOM 1612 N N . HIS A 1 206 ? 31.581 -21.359 -70.841 1.00 33.34 206 HIS A N 1
ATOM 1613 C CA . HIS A 1 206 ? 30.416 -21.888 -70.071 1.00 33.34 206 HIS A CA 1
ATOM 1614 C C . HIS A 1 206 ? 30.472 -21.911 -68.515 1.00 33.34 206 HIS A C 1
ATOM 1616 O O . HIS A 1 206 ? 31.513 -22.148 -67.934 1.00 33.34 206 HIS A O 1
ATOM 1622 N N . SER A 1 207 ? 29.398 -21.720 -67.731 1.00 39.28 207 SER A N 1
ATOM 1623 C CA . SER A 1 207 ? 27.970 -21.452 -67.972 1.00 39.28 207 SER A CA 1
ATOM 1624 C C . SER A 1 207 ? 27.266 -20.972 -66.684 1.00 39.28 207 SER A C 1
ATOM 1626 O O . SER A 1 207 ? 27.728 -21.157 -65.566 1.00 39.28 207 SER A O 1
ATOM 1628 N N . THR A 1 208 ? 26.085 -20.422 -66.923 1.00 36.62 208 THR A N 1
ATOM 1629 C CA . THR A 1 208 ? 24.941 -19.974 -66.115 1.00 36.62 208 THR A CA 1
ATOM 1630 C C . THR A 1 208 ? 24.271 -20.964 -65.131 1.00 36.62 208 THR A C 1
ATOM 1632 O O . THR A 1 208 ? 24.048 -22.113 -65.492 1.00 36.62 208 THR A O 1
ATOM 1635 N N . HIS A 1 209 ? 23.809 -20.414 -63.990 1.00 33.34 209 HIS A N 1
ATOM 1636 C CA . HIS A 1 209 ? 22.411 -20.353 -63.469 1.00 33.34 209 HIS A CA 1
ATOM 1637 C C . HIS A 1 209 ? 21.644 -21.619 -62.996 1.00 33.34 209 HIS A C 1
ATOM 1639 O O . HIS A 1 209 ? 21.456 -22.554 -63.769 1.00 33.34 209 HIS A O 1
ATOM 1645 N N . LYS A 1 210 ? 21.088 -21.544 -61.761 1.00 36.91 210 LYS A N 1
ATOM 1646 C CA . LYS A 1 210 ? 19.750 -21.996 -61.251 1.00 36.91 210 LYS A CA 1
ATOM 1647 C C . LYS A 1 210 ? 19.769 -22.002 -59.704 1.00 36.91 210 LYS A C 1
ATOM 1649 O O . LYS A 1 210 ? 20.596 -22.688 -59.124 1.00 36.91 210 LYS A O 1
ATOM 1654 N N . GLU A 1 211 ? 19.098 -21.098 -58.984 1.00 37.00 211 GLU A N 1
ATOM 1655 C CA . GLU A 1 211 ? 17.667 -21.082 -58.591 1.00 37.00 211 GLU A CA 1
ATOM 1656 C C . GLU A 1 211 ? 17.071 -22.419 -58.102 1.00 37.00 211 GLU A C 1
ATOM 1658 O O . GLU A 1 211 ? 16.921 -23.361 -58.875 1.00 37.00 211 GLU A O 1
ATOM 1663 N N . SER A 1 212 ? 16.677 -22.447 -56.821 1.00 40.62 212 SER A N 1
ATOM 1664 C CA . SER A 1 212 ? 15.502 -23.145 -56.248 1.00 40.62 212 SER A CA 1
ATOM 1665 C C . SER A 1 212 ? 15.279 -22.583 -54.826 1.00 40.62 212 SER A C 1
ATOM 1667 O O . SER A 1 212 ? 16.199 -22.559 -54.017 1.00 40.62 212 SER A O 1
ATOM 1669 N N . GLU A 1 213 ? 14.252 -21.755 -54.610 1.00 35.09 213 GLU A N 1
ATOM 1670 C CA . GLU A 1 213 ? 12.893 -22.113 -54.145 1.00 35.09 213 GLU A CA 1
ATOM 1671 C C . GLU A 1 213 ? 12.864 -22.662 -52.705 1.00 35.09 213 GLU A C 1
ATOM 1673 O O . GLU A 1 213 ? 13.276 -23.778 -52.429 1.00 35.09 213 GLU A O 1
ATOM 1678 N N . LYS A 1 214 ? 12.562 -21.785 -51.734 1.00 39.75 214 LYS A N 1
ATOM 1679 C CA . LYS A 1 214 ? 11.253 -21.635 -51.054 1.00 39.75 214 LYS A CA 1
ATOM 1680 C C . LYS A 1 214 ? 10.882 -22.816 -50.149 1.00 39.75 214 LYS A C 1
ATOM 1682 O O . LYS A 1 214 ? 10.481 -23.865 -50.630 1.00 39.75 214 LYS A O 1
ATOM 1687 N N . ASN A 1 215 ? 10.829 -22.554 -48.841 1.00 37.72 215 ASN A N 1
ATOM 1688 C CA . ASN A 1 215 ? 9.776 -23.117 -47.996 1.00 37.72 215 ASN A CA 1
ATOM 1689 C C . ASN A 1 215 ? 9.478 -22.183 -46.812 1.00 37.72 215 ASN A C 1
ATOM 1691 O O . ASN A 1 215 ? 10.229 -22.113 -45.845 1.00 37.72 215 ASN A O 1
ATOM 1695 N N . ILE A 1 216 ? 8.377 -21.439 -46.933 1.00 42.47 216 ILE A N 1
ATOM 1696 C CA . ILE A 1 216 ? 7.779 -20.604 -45.886 1.00 42.47 216 ILE A CA 1
ATOM 1697 C C . ILE A 1 216 ? 6.522 -21.343 -45.412 1.00 42.47 216 ILE A C 1
ATOM 1699 O O . ILE A 1 216 ? 5.602 -21.522 -46.217 1.00 42.47 216 ILE A O 1
ATOM 1703 N N . PRO A 1 217 ? 6.426 -21.757 -44.141 1.00 42.19 217 PRO A N 1
ATOM 1704 C CA . PRO A 1 217 ? 5.160 -22.213 -43.585 1.00 42.19 217 PRO A CA 1
ATOM 1705 C C . PRO A 1 217 ? 4.172 -21.050 -43.439 1.00 42.19 217 PRO A C 1
ATOM 1707 O O . PRO A 1 217 ? 4.466 -19.999 -42.876 1.00 42.19 217 PRO A O 1
ATOM 1710 N N . THR A 1 218 ? 2.993 -21.256 -44.018 1.00 43.78 218 THR A N 1
ATOM 1711 C CA . THR A 1 218 ? 1.891 -20.301 -44.160 1.00 43.78 218 THR A CA 1
ATOM 1712 C C . THR A 1 218 ? 1.008 -20.249 -42.904 1.00 43.78 218 THR A C 1
ATOM 1714 O O . THR A 1 218 ? 0.731 -21.256 -42.263 1.00 43.78 218 THR A O 1
ATOM 1717 N N . TYR A 1 219 ? 0.520 -19.043 -42.616 1.00 44.31 219 TYR A N 1
ATOM 1718 C CA . TYR A 1 219 ? -0.255 -18.511 -41.483 1.00 44.31 219 TYR A CA 1
ATOM 1719 C C . TYR A 1 219 ? -1.617 -19.168 -41.123 1.00 44.31 219 TYR A C 1
ATOM 1721 O O . TYR A 1 219 ? -2.503 -18.479 -40.617 1.00 44.31 219 TYR A O 1
ATOM 1729 N N . LYS A 1 220 ? -1.851 -20.466 -41.366 1.00 48.00 220 LYS A N 1
ATOM 1730 C CA . LYS A 1 220 ? -3.197 -21.077 -41.219 1.00 48.00 220 LYS A CA 1
ATOM 1731 C C . LYS A 1 220 ? -3.345 -22.230 -40.216 1.00 48.00 220 LYS A C 1
ATOM 1733 O O . LYS A 1 220 ? -4.415 -22.826 -40.176 1.00 48.00 220 LYS A O 1
ATOM 1738 N N . GLU A 1 221 ? -2.364 -22.494 -39.354 1.00 45.00 221 GLU A N 1
ATOM 1739 C CA . GLU A 1 221 ? -2.391 -23.678 -38.466 1.00 45.00 221 GLU A CA 1
ATOM 1740 C C . GLU A 1 221 ? -2.285 -23.385 -36.952 1.00 45.00 221 GLU A C 1
ATOM 1742 O O . GLU A 1 221 ? -1.980 -24.274 -36.165 1.00 45.00 221 GLU A O 1
ATOM 1747 N N . LEU A 1 222 ? -2.568 -22.150 -36.508 1.00 42.97 222 LEU A N 1
ATOM 1748 C CA . LEU A 1 222 ? -2.572 -21.791 -35.072 1.00 42.97 222 LEU A CA 1
ATOM 1749 C C . LEU A 1 222 ? -3.925 -21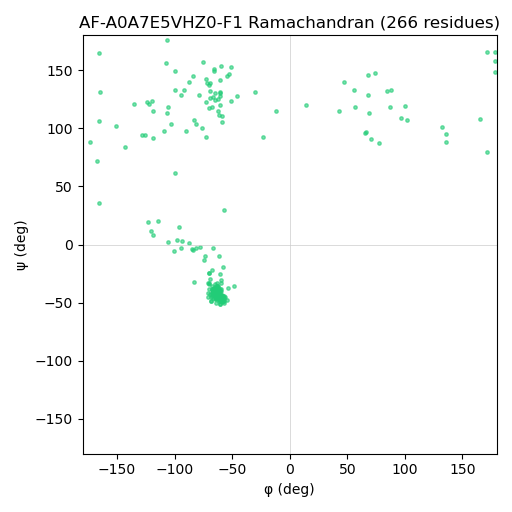.298 -34.529 1.00 42.97 222 LEU A C 1
ATOM 1751 O O . LEU A 1 222 ? -4.016 -20.907 -33.369 1.00 42.97 222 LEU A O 1
ATOM 1755 N N . VAL A 1 223 ? -5.006 -21.377 -35.311 1.00 46.34 223 VAL A N 1
ATOM 1756 C CA . VAL A 1 223 ? -6.359 -21.007 -34.851 1.00 46.34 223 VAL A CA 1
ATOM 1757 C C . VAL A 1 223 ? -7.155 -22.256 -34.473 1.00 46.34 223 VAL A C 1
ATOM 1759 O O . VAL A 1 223 ? -8.169 -22.547 -35.085 1.00 46.34 223 VAL A O 1
ATOM 1762 N N . THR A 1 224 ? -6.677 -23.003 -33.476 1.00 46.56 224 THR A N 1
ATOM 1763 C CA . THR A 1 224 ? -7.478 -23.923 -32.639 1.00 46.56 224 THR A CA 1
ATOM 1764 C C . THR A 1 224 ? -6.645 -24.345 -31.426 1.00 46.56 224 THR A C 1
ATOM 1766 O O . THR A 1 224 ? -6.182 -25.481 -31.340 1.00 46.56 224 THR A O 1
ATOM 1769 N N . LYS A 1 225 ? -6.426 -23.437 -30.473 1.00 42.59 225 LYS A N 1
ATOM 1770 C CA . LYS A 1 225 ? -6.173 -23.826 -29.082 1.00 42.59 225 LYS A CA 1
ATOM 1771 C C . LYS A 1 225 ? -6.993 -22.934 -28.164 1.00 42.59 225 LYS A C 1
ATOM 1773 O O . LYS A 1 225 ? -6.914 -21.711 -28.221 1.00 42.59 225 LYS A O 1
ATOM 1778 N N . GLU A 1 226 ? -7.833 -23.605 -27.390 1.00 44.31 226 GLU A N 1
ATOM 1779 C CA . GLU A 1 226 ? -8.632 -23.081 -26.290 1.00 44.31 226 GLU A CA 1
ATOM 1780 C C . GLU A 1 226 ? -7.763 -22.285 -25.300 1.00 44.31 226 GLU A C 1
ATOM 1782 O O . GLU A 1 226 ? -6.562 -22.553 -25.188 1.00 44.31 226 GLU A O 1
ATOM 1787 N N . PRO A 1 227 ? -8.338 -21.307 -24.576 1.00 41.34 227 PRO A N 1
ATOM 1788 C CA . PRO A 1 227 ? -7.579 -20.475 -23.655 1.00 41.34 227 PRO A CA 1
ATOM 1789 C C . PRO A 1 227 ? -6.967 -21.329 -22.542 1.00 41.34 227 PRO A C 1
ATOM 1791 O O . PRO A 1 227 ? -7.665 -21.901 -21.702 1.00 41.34 227 PRO A O 1
ATOM 1794 N N . VAL A 1 228 ? -5.636 -21.382 -22.535 1.00 39.41 228 VAL A N 1
ATOM 1795 C CA . VAL A 1 228 ? -4.840 -21.867 -21.410 1.00 39.41 228 VAL A CA 1
ATOM 1796 C C . VAL A 1 228 ? -5.142 -20.947 -20.230 1.00 39.41 228 VAL A C 1
ATOM 1798 O O . VAL A 1 228 ? -4.806 -19.764 -20.251 1.00 39.41 228 VAL A O 1
ATOM 1801 N N . LYS A 1 229 ? -5.826 -21.487 -19.215 1.00 43.38 229 LYS A N 1
ATOM 1802 C CA . LYS A 1 229 ? -5.914 -20.865 -17.893 1.00 43.38 229 LYS A CA 1
ATOM 1803 C C . LYS A 1 229 ? -4.497 -20.539 -17.441 1.00 43.38 229 LYS A C 1
ATOM 1805 O O . LYS A 1 229 ? -3.658 -21.438 -17.383 1.00 43.38 229 LYS A O 1
ATOM 1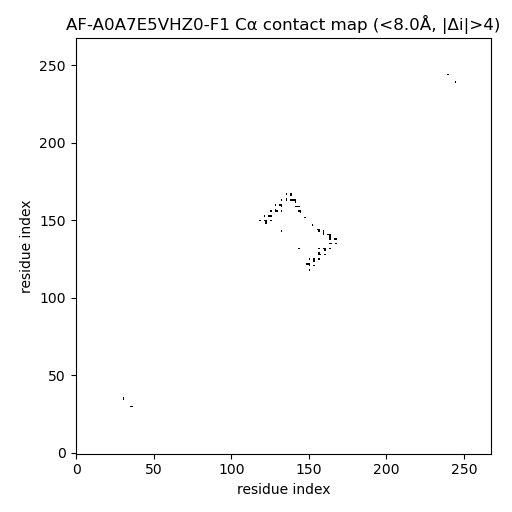810 N N . ALA A 1 230 ? -4.264 -19.268 -17.132 1.00 42.47 230 ALA A N 1
ATOM 1811 C CA . ALA A 1 230 ? -3.090 -18.830 -16.404 1.00 42.47 230 ALA A CA 1
ATOM 1812 C C . ALA A 1 230 ? -2.877 -19.769 -15.210 1.00 42.47 230 ALA A C 1
ATOM 1814 O O . ALA A 1 230 ? -3.816 -20.044 -14.457 1.00 42.47 230 ALA A O 1
ATOM 1815 N N . GLN A 1 231 ? -1.663 -20.301 -15.101 1.00 37.03 231 GLN A N 1
ATOM 1816 C CA . GLN A 1 231 ? -1.206 -21.006 -13.917 1.00 37.03 231 GLN A CA 1
ATOM 1817 C C . GLN A 1 231 ? -1.313 -20.018 -12.756 1.00 37.03 231 GLN A C 1
ATOM 1819 O O . GLN A 1 231 ? -0.568 -19.045 -12.683 1.00 37.03 231 GLN A O 1
ATOM 1824 N N . THR A 1 232 ? -2.311 -20.217 -11.904 1.00 38.09 232 THR A N 1
ATOM 1825 C CA . THR A 1 232 ? -2.353 -19.584 -10.594 1.00 38.09 232 THR A CA 1
ATOM 1826 C C . THR A 1 232 ? -1.183 -20.137 -9.799 1.00 38.09 232 THR A C 1
ATOM 1828 O O . THR A 1 232 ? -1.029 -21.354 -9.707 1.00 38.09 232 THR A O 1
ATOM 1831 N N . SER A 1 233 ? -0.361 -19.215 -9.307 1.00 39.56 233 SER A N 1
ATOM 1832 C CA . SER A 1 233 ? 0.679 -19.407 -8.302 1.00 39.56 233 SER A CA 1
ATOM 1833 C C . SER A 1 233 ? 0.334 -20.522 -7.306 1.00 39.56 233 SER A C 1
ATOM 1835 O O . SER A 1 233 ? -0.769 -20.552 -6.762 1.00 39.56 233 SER A O 1
ATOM 1837 N N . GLU A 1 234 ? 1.288 -21.422 -7.078 1.00 47.56 234 GLU A N 1
ATOM 1838 C CA . GLU A 1 234 ? 1.210 -22.602 -6.200 1.00 47.56 234 GLU A CA 1
ATOM 1839 C C . GLU A 1 234 ? 1.094 -22.236 -4.698 1.00 47.56 234 GLU A C 1
ATOM 1841 O O . GLU A 1 234 ? 0.902 -23.112 -3.862 1.00 47.56 234 GLU A O 1
ATOM 1846 N N . ASP A 1 235 ? 1.129 -20.942 -4.349 1.00 50.31 235 ASP A N 1
ATOM 1847 C CA . ASP A 1 235 ? 1.099 -20.445 -2.962 1.00 50.31 235 ASP A CA 1
ATOM 1848 C C . ASP A 1 235 ? -0.304 -20.063 -2.426 1.00 50.31 235 ASP A C 1
ATOM 1850 O O . ASP A 1 235 ? -0.441 -19.727 -1.250 1.00 50.31 235 ASP A O 1
ATOM 1854 N N . ASP A 1 236 ? -1.370 -20.149 -3.235 1.00 53.66 236 ASP A N 1
ATOM 1855 C CA . ASP A 1 236 ? -2.748 -19.808 -2.813 1.00 53.66 236 ASP A CA 1
ATOM 1856 C C . ASP A 1 236 ? -3.608 -21.026 -2.398 1.00 53.66 236 ASP A C 1
ATOM 1858 O O . ASP A 1 236 ? -4.801 -20.890 -2.099 1.00 53.66 236 ASP A O 1
ATOM 1862 N N . GLU A 1 237 ? -3.043 -22.239 -2.369 1.00 55.44 237 GLU A N 1
ATOM 1863 C CA . GLU A 1 237 ? -3.832 -23.475 -2.228 1.00 55.44 237 GLU A CA 1
ATOM 1864 C C . GLU A 1 237 ? -4.183 -23.864 -0.775 1.00 55.44 237 GLU A C 1
ATOM 1866 O O . GLU A 1 237 ? -4.976 -24.783 -0.562 1.00 55.44 237 GLU A O 1
ATOM 1871 N N . ASP A 1 238 ? -3.689 -23.130 0.232 1.00 59.22 238 ASP A N 1
ATOM 1872 C CA . ASP A 1 238 ? -3.817 -23.526 1.648 1.00 59.22 238 ASP A CA 1
ATOM 1873 C C . ASP A 1 238 ? -4.687 -22.596 2.515 1.00 59.22 238 ASP A C 1
ATOM 1875 O O . ASP A 1 238 ? -4.622 -22.612 3.746 1.00 59.22 238 ASP A O 1
ATOM 1879 N N . ILE A 1 239 ? -5.563 -21.792 1.899 1.00 70.56 239 ILE A N 1
ATOM 1880 C CA . ILE A 1 239 ? -6.621 -21.076 2.629 1.00 70.56 239 ILE A CA 1
ATOM 1881 C C . ILE A 1 239 ? -7.950 -21.797 2.395 1.00 70.56 239 ILE A C 1
ATOM 1883 O O . ILE A 1 239 ? -8.571 -21.647 1.335 1.00 70.56 239 ILE A O 1
ATOM 1887 N N . PRO A 1 240 ? -8.461 -22.567 3.376 1.00 76.25 240 PRO A N 1
ATOM 1888 C CA . PRO A 1 240 ? -9.711 -23.274 3.184 1.00 76.25 240 PRO A CA 1
ATOM 1889 C C . PRO A 1 240 ? -10.846 -22.282 2.910 1.00 76.25 240 PRO A C 1
ATOM 1891 O O . PRO A 1 240 ? -11.073 -21.334 3.665 1.00 76.25 240 PRO A O 1
ATOM 1894 N N . SER A 1 241 ? -11.584 -22.510 1.819 1.00 83.44 241 SER A N 1
ATOM 1895 C CA . SER A 1 241 ? -12.630 -21.580 1.380 1.00 83.44 241 SER A CA 1
ATOM 1896 C C . SER A 1 241 ? -13.626 -21.246 2.500 1.00 83.44 241 SER A C 1
ATOM 1898 O O . SER A 1 241 ? -14.011 -22.096 3.309 1.00 83.44 241 SER A O 1
ATOM 1900 N N . ARG A 1 242 ? -14.154 -20.017 2.503 1.00 83.50 242 ARG A N 1
ATOM 1901 C CA . ARG A 1 242 ? -15.190 -19.563 3.454 1.00 83.50 242 ARG A CA 1
ATOM 1902 C C . ARG A 1 242 ? -16.369 -20.541 3.578 1.00 83.50 242 ARG A C 1
ATOM 1904 O O . ARG A 1 242 ? -16.921 -20.726 4.663 1.00 83.50 242 ARG A O 1
ATOM 1911 N N . CYS A 1 243 ? -16.757 -21.185 2.475 1.00 82.12 243 CYS A N 1
ATOM 1912 C CA . CYS A 1 243 ? -17.823 -22.188 2.461 1.00 82.12 243 CYS A CA 1
ATOM 1913 C C . CYS A 1 243 ? -17.429 -23.492 3.173 1.00 82.12 243 CYS A C 1
ATOM 1915 O O . CYS A 1 243 ? -18.281 -24.128 3.795 1.00 82.12 243 CYS A O 1
ATOM 1917 N N . TYR A 1 244 ? -16.157 -23.887 3.092 1.00 90.19 244 TYR A N 1
ATOM 1918 C CA . TYR A 1 244 ? -15.608 -25.035 3.808 1.00 90.19 244 TYR A CA 1
ATOM 1919 C C . TYR A 1 244 ? -15.565 -24.781 5.321 1.00 90.19 244 TYR A C 1
ATOM 1921 O O . TYR A 1 244 ? -16.130 -25.578 6.073 1.00 90.19 244 TYR A O 1
ATOM 1929 N N . LEU A 1 245 ? -15.033 -23.631 5.760 1.00 90.69 245 LEU A N 1
ATOM 1930 C CA . LEU A 1 245 ? -15.043 -23.232 7.178 1.00 90.69 245 LEU A CA 1
ATOM 1931 C C . LEU A 1 245 ? -16.465 -23.194 7.747 1.00 90.69 245 LEU A C 1
ATOM 1933 O O . LEU A 1 245 ? -16.725 -23.726 8.825 1.00 90.69 245 LEU A O 1
ATOM 1937 N N . LYS A 1 246 ? -17.412 -22.616 6.999 1.00 90.75 246 LYS A N 1
ATOM 1938 C CA . LYS A 1 246 ? -18.818 -22.538 7.414 1.00 90.75 246 LYS A CA 1
ATOM 1939 C C . LYS A 1 246 ? -19.453 -23.923 7.582 1.00 90.75 246 LYS A C 1
ATOM 1941 O O . LYS A 1 246 ? -20.164 -24.147 8.559 1.00 90.75 246 LYS A O 1
ATOM 1946 N N . ARG A 1 247 ? -19.195 -24.859 6.660 1.00 91.19 247 ARG A N 1
ATOM 1947 C CA . ARG A 1 247 ? -19.684 -26.246 6.770 1.00 91.19 247 ARG A CA 1
ATOM 1948 C C . ARG A 1 247 ? -19.076 -26.976 7.966 1.00 91.19 247 ARG A C 1
ATOM 1950 O O . ARG A 1 247 ? -19.813 -27.634 8.694 1.00 91.19 247 ARG A O 1
ATOM 1957 N N . GLN A 1 248 ? -17.771 -26.836 8.191 1.00 91.00 248 GLN A N 1
ATOM 1958 C CA . GLN A 1 248 ? -17.101 -27.422 9.355 1.00 91.00 248 GLN A CA 1
ATOM 1959 C C . GLN A 1 248 ? -17.659 -26.879 10.676 1.00 91.00 248 GLN A C 1
ATOM 1961 O O . GLN A 1 248 ? -17.999 -27.660 11.563 1.00 91.00 248 GLN A O 1
ATOM 1966 N N . ALA A 1 249 ? -17.831 -25.560 10.788 1.00 90.69 249 ALA A N 1
ATOM 1967 C CA . ALA A 1 249 ? -18.405 -24.940 11.978 1.00 90.69 249 ALA A CA 1
ATOM 1968 C C . ALA A 1 249 ? -19.825 -25.458 12.265 1.00 90.69 249 ALA A C 1
ATOM 1970 O O . ALA A 1 249 ? -20.135 -25.803 13.405 1.00 90.69 249 ALA A O 1
ATOM 1971 N N . GLN A 1 250 ? -20.663 -25.590 11.230 1.00 87.25 250 GLN A N 1
ATOM 1972 C CA . GLN A 1 250 ? -22.013 -26.140 11.372 1.00 87.25 250 GLN A CA 1
ATOM 1973 C C . GLN A 1 250 ? -21.990 -27.596 11.858 1.00 87.25 250 GLN A C 1
ATOM 1975 O O . GLN A 1 250 ? -22.705 -27.936 12.796 1.00 87.25 250 GLN A O 1
ATOM 1980 N N . LEU A 1 251 ? -21.115 -28.439 11.298 1.00 90.38 251 LEU A N 1
ATOM 1981 C CA . LEU A 1 251 ? -20.967 -29.835 11.724 1.00 90.38 251 LEU A CA 1
ATOM 1982 C C . LEU A 1 251 ? -20.555 -29.958 13.198 1.00 90.38 251 LEU A C 1
ATOM 1984 O O . LEU A 1 251 ? -21.049 -30.843 13.902 1.00 90.38 251 LEU A O 1
ATOM 1988 N N . ILE A 1 252 ? -19.678 -29.073 13.680 1.00 88.38 252 ILE A N 1
ATOM 1989 C CA . ILE A 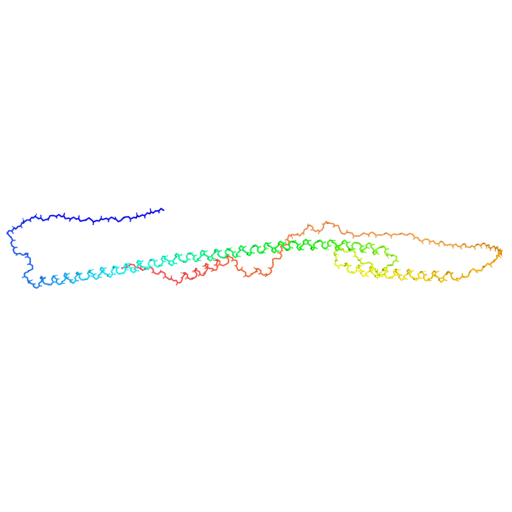1 252 ? -19.247 -29.032 15.086 1.00 88.38 252 ILE A CA 1
ATOM 1990 C C . ILE A 1 252 ? -20.412 -28.632 15.996 1.00 88.38 252 ILE A C 1
ATOM 1992 O O . ILE A 1 252 ? -20.644 -29.279 17.019 1.00 88.38 252 ILE A O 1
ATOM 1996 N N . VAL A 1 253 ? -21.172 -27.601 15.623 1.00 87.31 253 VAL A N 1
ATOM 1997 C CA . VAL A 1 253 ? -22.363 -27.178 16.373 1.00 87.31 253 VAL A CA 1
ATOM 1998 C C . VAL A 1 253 ? -23.386 -28.313 16.423 1.00 87.31 253 VAL A C 1
ATOM 2000 O O . VAL A 1 253 ? -23.815 -28.700 17.509 1.00 87.31 253 VAL A O 1
ATOM 2003 N N . ASP A 1 254 ? -23.694 -28.935 15.286 1.00 82.62 254 ASP A N 1
ATOM 2004 C CA . ASP A 1 254 ? -24.696 -30.000 15.189 1.00 82.62 254 ASP A CA 1
ATOM 2005 C C . ASP A 1 254 ? -24.308 -31.244 16.006 1.00 82.62 254 ASP A C 1
ATOM 2007 O O . ASP A 1 254 ? -25.143 -31.842 16.695 1.00 82.62 254 ASP A O 1
ATOM 2011 N N . THR A 1 255 ? -23.025 -31.622 16.004 1.00 79.31 255 THR A N 1
ATOM 2012 C CA . THR A 1 255 ? -22.531 -32.751 16.813 1.00 79.31 255 THR A CA 1
ATOM 2013 C C . THR A 1 255 ? -22.498 -32.449 18.310 1.00 79.31 255 THR A C 1
ATOM 2015 O O . THR A 1 255 ? -22.738 -33.354 19.118 1.00 79.31 255 THR A O 1
ATOM 2018 N N . LYS A 1 256 ? -22.231 -31.202 18.715 1.00 71.44 256 LYS A N 1
ATOM 2019 C CA . LYS A 1 256 ? -22.172 -30.804 20.132 1.00 71.44 256 LYS A CA 1
ATOM 2020 C C . LYS A 1 256 ? -23.553 -30.501 20.720 1.00 71.44 256 LYS A C 1
ATOM 2022 O O . LYS A 1 256 ? -23.793 -30.835 21.881 1.00 71.44 256 LYS A O 1
ATOM 2027 N N . CYS A 1 257 ? -24.488 -29.979 19.929 1.00 63.62 257 CYS A N 1
ATOM 2028 C CA . CYS A 1 257 ? -25.866 -29.721 20.353 1.00 63.62 257 CYS A CA 1
ATOM 2029 C C . CYS A 1 257 ? -26.671 -31.009 20.578 1.00 63.62 257 CYS A C 1
ATOM 2031 O O . CYS A 1 257 ? -27.584 -31.025 21.401 1.00 63.62 257 CYS A O 1
ATOM 2033 N N . ARG A 1 258 ? -26.302 -32.129 19.941 1.00 61.81 258 ARG A N 1
ATOM 2034 C CA . ARG A 1 258 ? -27.011 -33.409 20.116 1.00 61.81 258 ARG A CA 1
ATOM 2035 C C . ARG A 1 258 ? -26.737 -34.121 21.45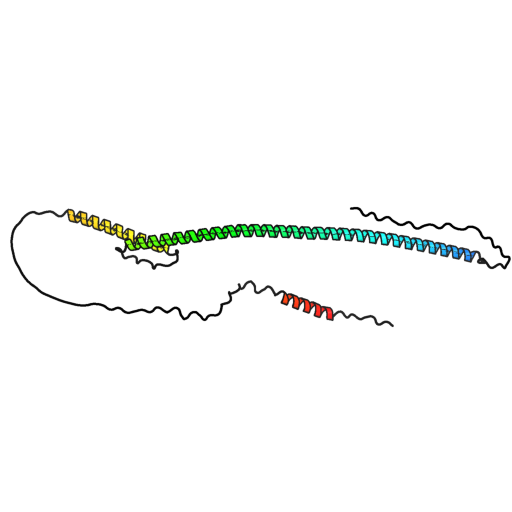4 1.00 61.81 258 ARG A C 1
ATOM 2037 O O . ARG A 1 258 ? -27.460 -35.057 21.780 1.00 61.81 258 ARG A O 1
ATOM 2044 N N . ARG A 1 259 ? -25.717 -33.718 22.234 1.00 59.81 259 ARG A N 1
ATOM 2045 C CA . ARG A 1 259 ? -25.296 -34.422 23.473 1.00 59.81 259 ARG A CA 1
ATOM 2046 C C . ARG A 1 259 ? -25.670 -33.757 24.804 1.00 59.81 259 ARG A C 1
ATOM 2048 O O . ARG A 1 259 ? -25.360 -34.330 25.845 1.00 59.81 259 ARG A O 1
ATOM 2055 N N . LYS A 1 260 ? -26.382 -32.627 24.830 1.00 54.62 260 LYS A N 1
ATOM 2056 C CA . LYS A 1 260 ? -26.971 -32.105 26.080 1.00 54.62 260 LYS A CA 1
ATOM 2057 C C . LYS A 1 260 ? -28.486 -32.261 26.046 1.00 54.62 260 LYS A C 1
ATOM 2059 O O . LYS A 1 260 ? -29.198 -31.464 25.450 1.00 54.62 260 LYS A O 1
ATOM 2064 N N . GLY A 1 261 ? -28.958 -33.336 26.677 1.00 52.84 261 GLY A N 1
ATOM 2065 C CA . GLY A 1 261 ? -30.374 -33.623 26.845 1.00 52.84 261 GLY A CA 1
ATOM 2066 C C . GLY A 1 261 ? -31.086 -32.504 27.598 1.00 52.84 261 GLY A C 1
ATOM 2067 O O . GLY A 1 261 ? -30.911 -32.349 28.804 1.00 52.84 261 GLY A O 1
ATOM 2068 N N . PHE A 1 262 ? -31.937 -31.768 26.890 1.00 48.44 262 PHE A N 1
ATOM 2069 C CA . PHE A 1 262 ? -33.028 -31.018 27.495 1.00 48.44 262 PHE A CA 1
ATOM 2070 C C . PHE A 1 262 ? -34.097 -32.029 27.932 1.00 48.44 262 PHE A C 1
ATOM 2072 O O . PHE A 1 262 ? -34.950 -32.437 27.146 1.00 48.44 262 PHE A O 1
ATOM 2079 N N . ARG A 1 263 ? -34.034 -32.488 29.186 1.00 50.62 263 ARG A N 1
ATOM 2080 C CA . ARG A 1 263 ? -35.207 -33.084 29.836 1.00 50.62 263 ARG A CA 1
ATOM 2081 C C . ARG A 1 263 ? -36.054 -31.941 30.382 1.00 50.62 263 ARG A C 1
ATOM 2083 O O . ARG A 1 263 ? -35.677 -31.305 31.360 1.00 50.62 263 ARG A O 1
ATOM 2090 N N . LEU A 1 264 ? -37.187 -31.684 29.735 1.00 55.50 264 LEU A N 1
ATOM 2091 C CA . LEU A 1 264 ? -38.268 -30.889 30.314 1.00 55.50 264 LEU A CA 1
ATOM 2092 C C . LEU A 1 264 ? -38.759 -31.594 31.593 1.00 55.50 264 LEU A C 1
ATOM 2094 O O . LEU A 1 264 ? -38.998 -32.806 31.545 1.00 55.50 264 LEU A O 1
ATOM 2098 N N . PRO A 1 265 ? -38.909 -30.894 32.731 1.00 50.91 265 PRO A N 1
ATOM 2099 C CA . PRO A 1 265 ? -39.499 -31.496 33.914 1.00 50.91 265 PRO A CA 1
ATOM 2100 C C . PRO A 1 265 ? -40.981 -31.781 33.639 1.00 50.91 265 PRO A C 1
ATOM 2102 O O . PRO A 1 265 ? -41.768 -30.872 33.370 1.00 50.91 265 PRO A O 1
ATOM 2105 N N . LEU A 1 266 ? -41.357 -33.062 33.696 1.00 49.44 266 LEU A N 1
ATOM 2106 C CA . LEU A 1 266 ? -42.755 -33.471 33.791 1.00 49.44 266 LEU A CA 1
ATOM 2107 C C . LEU A 1 266 ? -43.334 -32.890 35.085 1.00 49.44 266 LEU A C 1
ATOM 2109 O O . LEU A 1 266 ? -42.867 -33.220 36.174 1.00 49.44 266 LEU A O 1
ATOM 2113 N N . LYS A 1 267 ? -44.368 -32.055 34.955 1.00 48.38 267 LYS A N 1
ATOM 2114 C CA . LYS A 1 267 ? -45.251 -31.699 36.067 1.00 48.38 267 LYS A CA 1
ATOM 2115 C C . LYS A 1 267 ? -45.964 -32.966 36.559 1.00 48.38 267 LYS A C 1
ATOM 2117 O O . LYS A 1 267 ? -46.615 -33.646 35.764 1.00 48.38 267 LYS A O 1
ATOM 2122 N N . ARG A 1 268 ? -45.848 -33.254 37.852 1.00 44.12 268 ARG A N 1
ATOM 2123 C CA . ARG A 1 268 ? -46.816 -34.023 38.639 1.00 44.12 268 ARG A CA 1
ATOM 2124 C C . ARG A 1 268 ? -47.167 -33.197 39.860 1.00 44.12 268 ARG A C 1
ATOM 2126 O O . ARG A 1 268 ? -46.228 -32.570 40.397 1.00 44.12 268 ARG A O 1
#